Protein AF-A0AAV2RXF4-F1 (afdb_monomer_lite)

Sequence (245 aa):
MSRKPDCAGRILGSLLSWTVTLVSLACWVTLYIHSGTPIRNVSFTSPAQSIYTETSDSKAKDKHNNSTELNKLNNSLPANIHNKTLQESGRYSPHVQLQGNKKKRLPQAIIIGVKKCGTHALTDMISLHPQVVHAKKYEMHFFEKDKITGSDKRYQMGLEWYRENMPPSYENQITIEKTPSYFISDDAPERISEMNSSIKLILIVRDPTTRVVSDYLHTKDMHKERKFKPFWKEILQPNGEVDKW

InterPro domains:
  IPR000863 Sulfotransferase domain [PF00685] (107-236)
  IPR027417 P-loop containing nucleoside triphosphate hydrolase [G3DSA:3.40.50.300] (93-245)
  IPR027417 P-loop containing nucleoside triphosphate hydrolase [SSF52540] (99-231)
  IPR037359 Heparan sulfate sulfotransferase [PTHR10605] (54-240)

pLDDT: mean 70.2, std 26.59, range [21.59, 98.19]

Secondary structure (DSSP, 8-state):
-----------------SSSTTHHHHHHHHHTTTT-------------------------------TTTGGGSSSSS-TTSHHHHTTTGGG--------S--EE---SEEEEE-TTSSHHHHHHHHTTSTTEEE--SS----SSPPTTT---TTGGGHHHHHHHHS-EE-TTSEEEEE-TTGGG-THHHHHHHHHHTT-EEEE----HHHHHHHHHHHHHHH-TTS-PPPTHHHHB-TTSPBPP-

Structure (mmCIF, N/CA/C/O backbone):
data_AF-A0AAV2RXF4-F1
#
_entry.id   AF-A0AAV2RXF4-F1
#
loop_
_atom_site.group_PDB
_atom_site.id
_atom_site.type_symbol
_atom_site.label_atom_id
_atom_site.label_alt_id
_atom_site.label_comp_id
_atom_site.label_asym_id
_atom_site.label_entity_id
_atom_site.label_seq_id
_atom_site.pdbx_PDB_ins_code
_atom_site.Cartn_x
_atom_site.Cartn_y
_atom_site.Cartn_z
_atom_site.occupancy
_atom_site.B_iso_or_equiv
_atom_site.auth_seq_id
_atom_site.auth_comp_id
_atom_site.auth_asym_id
_atom_site.auth_atom_id
_atom_site.pdbx_PDB_model_num
ATOM 1 N N . MET A 1 1 ? 12.227 -81.234 4.233 1.00 37.47 1 MET A N 1
ATOM 2 C CA . MET A 1 1 ? 11.354 -82.439 4.238 1.00 37.47 1 MET A CA 1
ATOM 3 C C . MET A 1 1 ? 10.113 -82.172 3.384 1.00 37.47 1 MET A C 1
ATOM 5 O O . MET A 1 1 ? 10.053 -81.107 2.786 1.00 37.47 1 MET A O 1
ATOM 9 N N . SER A 1 2 ? 9.208 -83.143 3.216 1.00 41.25 2 SER A N 1
ATOM 10 C CA . SER A 1 2 ? 8.193 -83.165 2.141 1.00 41.25 2 SER A CA 1
ATOM 11 C C . SER A 1 2 ? 6.765 -83.401 2.664 1.00 41.25 2 SER A C 1
ATOM 13 O O . SER A 1 2 ? 6.611 -83.901 3.775 1.00 41.25 2 SER A O 1
ATOM 15 N N . ARG A 1 3 ? 5.770 -83.156 1.787 1.00 34.56 3 ARG A N 1
ATOM 16 C CA . ARG A 1 3 ? 4.293 -83.260 1.938 1.00 34.56 3 ARG A CA 1
ATOM 17 C C . ARG A 1 3 ? 3.675 -82.041 2.664 1.00 34.56 3 ARG A C 1
ATOM 19 O O . ARG A 1 3 ? 4.217 -81.628 3.677 1.00 34.56 3 ARG A O 1
ATOM 26 N N . LYS A 1 4 ? 2.701 -81.287 2.113 1.00 42.28 4 LYS A N 1
ATOM 27 C CA . LYS A 1 4 ? 1.402 -81.563 1.419 1.00 42.28 4 LYS A CA 1
ATOM 28 C C . LYS A 1 4 ? 0.266 -81.969 2.383 1.00 42.28 4 LYS A C 1
ATOM 30 O O . LYS A 1 4 ? 0.561 -82.786 3.252 1.00 42.28 4 LYS A O 1
ATOM 35 N N . PRO A 1 5 ? -1.015 -81.600 2.130 1.00 56.00 5 PRO A N 1
ATOM 36 C CA . PRO A 1 5 ? -1.584 -80.626 1.164 1.00 56.00 5 PRO A CA 1
ATOM 37 C C . PRO A 1 5 ? -2.501 -79.593 1.913 1.00 56.00 5 PRO A C 1
ATOM 39 O O . PRO A 1 5 ? -2.124 -79.263 3.031 1.00 56.00 5 PRO A O 1
ATOM 42 N N . ASP A 1 6 ? -3.624 -78.982 1.475 1.00 41.25 6 ASP A N 1
ATOM 43 C CA . ASP A 1 6 ? -4.443 -78.934 0.232 1.00 41.25 6 ASP A CA 1
ATOM 44 C C . ASP A 1 6 ? -5.374 -77.670 0.228 1.00 41.25 6 ASP A C 1
ATOM 46 O O . ASP A 1 6 ? -5.237 -76.815 1.098 1.00 41.25 6 ASP A O 1
ATOM 50 N N . CYS A 1 7 ? -6.366 -77.610 -0.680 1.00 38.09 7 CYS A N 1
ATOM 51 C CA . CYS A 1 7 ? -7.630 -76.834 -0.633 1.00 38.09 7 CYS A CA 1
ATOM 52 C C . CYS A 1 7 ? -7.619 -75.290 -0.765 1.00 38.09 7 CYS A C 1
ATOM 54 O O . CYS A 1 7 ? -7.506 -74.574 0.224 1.00 38.09 7 CYS A O 1
ATOM 56 N N . ALA A 1 8 ? -7.982 -74.789 -1.958 1.00 42.06 8 ALA A N 1
ATOM 57 C CA . ALA A 1 8 ? -9.068 -73.805 -2.186 1.00 42.06 8 ALA A CA 1
ATOM 58 C C . ALA A 1 8 ? -9.248 -73.536 -3.698 1.00 42.06 8 ALA A C 1
ATOM 60 O O . ALA A 1 8 ? -8.302 -73.675 -4.471 1.00 42.06 8 ALA A O 1
ATOM 61 N N . GLY A 1 9 ? -10.439 -73.119 -4.147 1.00 36.84 9 GLY A N 1
ATOM 62 C CA . GLY A 1 9 ? -10.673 -72.779 -5.556 1.00 36.84 9 GLY A CA 1
ATOM 63 C C . GLY A 1 9 ? -11.844 -71.822 -5.786 1.00 36.84 9 GLY A C 1
ATOM 64 O O . GLY A 1 9 ? -12.677 -71.645 -4.906 1.00 36.84 9 GLY A O 1
ATOM 65 N N . ARG A 1 10 ? -11.905 -71.270 -7.009 1.00 38.00 10 ARG A N 1
ATOM 66 C CA . ARG A 1 10 ? -12.955 -70.390 -7.575 1.00 38.00 10 ARG A CA 1
ATOM 67 C C . ARG A 1 10 ? -13.277 -69.095 -6.807 1.00 38.00 10 ARG A C 1
ATOM 69 O O . ARG A 1 10 ? -13.992 -69.112 -5.814 1.00 38.00 10 ARG A O 1
ATOM 76 N N . ILE A 1 11 ? -12.980 -67.959 -7.441 1.00 44.38 11 ILE A N 1
ATOM 77 C CA . ILE A 1 11 ? -13.860 -66.780 -7.397 1.00 44.38 11 ILE A CA 1
ATOM 78 C C . ILE A 1 11 ? -14.152 -66.358 -8.842 1.00 44.38 11 ILE A C 1
ATOM 80 O O . ILE A 1 11 ? -13.233 -66.203 -9.644 1.00 44.38 11 ILE A O 1
ATOM 84 N N . LEU A 1 12 ? -15.436 -66.206 -9.175 1.00 39.16 12 LEU A N 1
ATOM 85 C CA . LEU A 1 12 ? -15.906 -65.540 -10.391 1.00 39.16 12 LEU A CA 1
ATOM 86 C C . LEU A 1 12 ? -16.322 -64.105 -10.045 1.00 39.16 12 LEU A C 1
ATOM 88 O O . LEU A 1 12 ? -17.005 -63.903 -9.047 1.00 39.16 12 LEU A O 1
ATOM 92 N N . GLY A 1 13 ? -16.038 -63.167 -10.952 1.00 35.47 13 GLY A N 1
ATOM 93 C CA . GLY A 1 13 ? -16.856 -61.967 -11.164 1.00 35.47 13 GLY A CA 1
ATOM 94 C C . GLY A 1 13 ? -16.570 -60.730 -10.301 1.00 35.47 13 GLY A C 1
ATOM 95 O O . GLY A 1 13 ? -16.857 -60.711 -9.111 1.00 35.47 13 GLY A O 1
ATOM 96 N N . SER A 1 14 ? -16.147 -59.644 -10.961 1.00 44.97 14 SER A N 1
ATOM 97 C CA . SER A 1 14 ? -16.353 -58.249 -10.512 1.00 44.97 14 SER A CA 1
ATOM 98 C C . SER A 1 14 ? -16.008 -57.216 -11.607 1.00 44.97 14 SER A C 1
ATOM 100 O O . SER A 1 14 ? -15.291 -56.247 -11.375 1.00 44.97 14 SER A O 1
ATOM 102 N N . LEU A 1 15 ? -16.538 -57.383 -12.827 1.00 48.12 15 LEU A N 1
ATOM 103 C CA . LEU A 1 15 ? -16.285 -56.462 -13.958 1.00 48.12 15 LEU A CA 1
ATOM 104 C C . LEU A 1 15 ? -17.295 -55.293 -14.063 1.00 48.12 15 LEU A C 1
ATOM 106 O O . LEU A 1 15 ? -17.436 -54.677 -15.115 1.00 48.12 15 LEU A O 1
ATOM 110 N N . LEU A 1 16 ? -17.999 -54.978 -12.968 1.00 53.34 16 LEU A N 1
ATOM 111 C CA . LEU A 1 16 ? -19.074 -53.977 -12.907 1.00 53.34 16 LEU A CA 1
ATOM 112 C C . LEU A 1 16 ? -18.880 -53.012 -11.714 1.00 53.34 16 LEU A C 1
ATOM 114 O O . LEU A 1 16 ? -19.648 -53.027 -10.758 1.00 53.34 16 LEU A O 1
ATOM 118 N N . SER A 1 17 ? -17.820 -52.190 -11.733 1.00 53.59 17 SER A N 1
ATOM 119 C CA . SER A 1 17 ? -17.548 -51.221 -10.645 1.00 53.59 17 SER A CA 1
ATOM 120 C C . SER A 1 17 ? -16.762 -49.956 -11.059 1.00 53.59 17 SER A C 1
ATOM 122 O O . SER A 1 17 ? -16.041 -49.389 -10.242 1.00 53.59 17 SER A O 1
ATOM 124 N N . TRP A 1 18 ? -16.884 -49.495 -12.312 1.00 45.31 18 TRP A N 1
ATOM 125 C CA . TRP A 1 18 ? -16.135 -48.320 -12.815 1.00 45.31 18 TRP A CA 1
ATOM 126 C C . TRP A 1 18 ? -16.981 -47.245 -13.528 1.00 45.31 18 TRP A C 1
ATOM 128 O O . TRP A 1 18 ? -16.440 -46.252 -14.000 1.00 45.31 18 TRP A O 1
ATOM 138 N N . THR A 1 19 ? -18.309 -47.395 -13.583 1.00 51.75 19 THR A N 1
ATOM 139 C CA . THR A 1 19 ? -19.213 -46.486 -14.323 1.00 51.75 19 THR A CA 1
ATOM 140 C C . THR A 1 19 ? -20.027 -45.522 -13.452 1.00 51.75 19 THR A C 1
ATOM 142 O O . THR A 1 19 ? -20.592 -44.568 -13.979 1.00 51.75 19 THR A O 1
ATOM 145 N N . VAL A 1 20 ? -20.093 -45.727 -12.131 1.00 53.62 20 VAL A N 1
ATOM 146 C CA . VAL A 1 20 ? -20.990 -44.956 -11.240 1.00 53.62 20 VAL A CA 1
ATOM 147 C C . VAL A 1 20 ? -20.348 -43.655 -10.728 1.00 53.62 20 VAL A C 1
ATOM 149 O O . VAL A 1 20 ? -21.035 -42.651 -10.547 1.00 53.62 20 VAL A O 1
ATOM 152 N N . THR A 1 21 ? -19.025 -43.621 -10.548 1.00 54.00 21 THR A N 1
ATOM 153 C CA . THR A 1 21 ? -18.323 -42.506 -9.881 1.00 54.00 21 THR A CA 1
ATOM 154 C C . THR A 1 21 ? -18.266 -41.212 -10.706 1.00 54.00 21 THR A C 1
ATOM 156 O O . THR A 1 21 ? -18.168 -40.128 -10.137 1.00 54.00 21 THR A O 1
ATOM 159 N N . LEU A 1 22 ? -18.352 -41.293 -12.040 1.00 50.47 22 LEU A N 1
ATOM 160 C CA . LEU A 1 22 ? -18.212 -40.127 -12.930 1.00 50.47 22 LEU A CA 1
ATOM 161 C C . LEU A 1 22 ? -19.474 -39.253 -13.032 1.00 50.47 22 LEU A C 1
ATOM 163 O O . LEU A 1 22 ? -19.365 -38.060 -13.307 1.00 50.47 22 LEU A O 1
ATOM 167 N N . VAL A 1 23 ? -20.664 -39.802 -12.768 1.00 50.34 23 VAL A N 1
ATOM 168 C CA . VAL A 1 23 ? -21.929 -39.045 -12.870 1.00 50.34 23 VAL A CA 1
ATOM 169 C C . VAL A 1 23 ? -22.098 -38.067 -11.698 1.00 50.34 23 VAL A C 1
ATOM 171 O O . VAL A 1 23 ? -22.653 -36.980 -11.863 1.00 50.34 23 VAL A O 1
ATOM 174 N N . SER A 1 24 ? -21.567 -38.403 -10.517 1.00 53.44 24 SER A N 1
ATOM 175 C CA . SER A 1 24 ? -21.750 -37.590 -9.305 1.00 53.44 24 SER A CA 1
ATOM 176 C C . SER A 1 24 ? -20.958 -36.276 -9.299 1.00 53.44 24 SER A C 1
ATOM 178 O O . SER A 1 24 ? -21.326 -35.365 -8.557 1.00 53.44 24 SER A O 1
ATOM 180 N N . LEU A 1 25 ? -19.891 -36.151 -10.099 1.00 48.56 25 LEU A N 1
ATOM 181 C CA . LEU A 1 25 ? -19.048 -34.947 -10.110 1.00 48.56 25 LEU A CA 1
ATOM 182 C C . LEU A 1 25 ? -19.646 -33.824 -10.978 1.00 48.56 25 LEU A C 1
ATOM 184 O O . LEU A 1 25 ? -19.581 -32.652 -10.612 1.00 48.56 25 LEU A O 1
ATOM 188 N N . ALA A 1 26 ? -20.297 -34.175 -12.093 1.00 47.84 26 ALA A N 1
ATOM 189 C CA . ALA A 1 26 ? -20.921 -33.210 -13.004 1.00 47.84 26 ALA A CA 1
ATOM 190 C C . ALA A 1 26 ? -22.108 -32.456 -12.367 1.00 47.84 26 ALA A C 1
ATOM 192 O O . ALA A 1 26 ? -22.326 -31.271 -12.636 1.00 47.84 26 ALA A O 1
ATOM 193 N N . CYS A 1 27 ? -22.862 -33.127 -11.489 1.00 44.56 27 CYS A N 1
ATOM 194 C CA . CYS A 1 27 ? -24.059 -32.556 -10.868 1.00 44.56 27 CYS A CA 1
ATOM 195 C C . CYS A 1 27 ? -23.735 -31.409 -9.884 1.00 44.56 27 CYS A C 1
ATOM 197 O O . CYS A 1 27 ? -24.488 -30.441 -9.797 1.00 44.56 27 CYS A O 1
ATOM 199 N N . TRP A 1 28 ? -22.578 -31.453 -9.209 1.00 38.44 28 TRP A N 1
ATOM 200 C CA . TRP A 1 28 ? -22.131 -30.369 -8.318 1.00 38.44 28 TRP A CA 1
ATOM 201 C C . TRP A 1 28 ? -21.677 -29.114 -9.076 1.00 38.44 28 TRP A C 1
ATOM 203 O O . TRP A 1 28 ? -21.999 -28.000 -8.664 1.00 38.44 28 TRP A O 1
ATOM 213 N N . VAL A 1 29 ? -20.987 -29.276 -10.211 1.00 43.88 29 VAL A N 1
ATOM 214 C CA . VAL A 1 29 ? -20.508 -28.144 -11.031 1.00 43.88 29 VAL A CA 1
ATOM 215 C C . VAL A 1 29 ? -21.673 -27.335 -11.614 1.00 43.88 29 VAL A C 1
ATOM 217 O O . VAL A 1 29 ? -21.585 -26.115 -11.723 1.00 43.88 29 VAL A O 1
ATOM 220 N N . THR A 1 30 ? -22.790 -27.992 -11.937 1.00 45.22 30 THR A N 1
ATOM 221 C CA . THR A 1 30 ? -23.972 -27.321 -12.505 1.00 45.22 30 THR A CA 1
ATOM 222 C C . THR A 1 30 ? -24.772 -26.548 -11.448 1.00 45.22 30 THR A C 1
ATOM 224 O O . THR A 1 30 ? -25.288 -25.468 -11.735 1.00 45.22 30 THR A O 1
ATOM 227 N N . LEU A 1 31 ? -24.864 -27.056 -10.211 1.00 40.72 31 LEU A N 1
ATOM 228 C CA . LEU A 1 31 ? -25.708 -26.450 -9.172 1.00 40.72 31 LEU A CA 1
ATOM 229 C C . LEU A 1 31 ? -25.132 -25.149 -8.583 1.00 40.72 31 LEU A C 1
ATOM 231 O O . LEU A 1 31 ? -25.893 -24.286 -8.152 1.00 40.72 31 LEU A O 1
ATOM 235 N N . TYR A 1 32 ? -23.806 -24.971 -8.604 1.00 37.94 32 TYR A N 1
ATOM 236 C CA . TYR A 1 32 ? -23.140 -23.788 -8.034 1.00 37.94 32 TYR A CA 1
ATOM 237 C C . TYR A 1 32 ? -23.309 -22.500 -8.873 1.00 37.94 32 TYR A C 1
ATOM 239 O O . TYR A 1 32 ? -22.939 -21.413 -8.438 1.00 37.94 32 TYR A O 1
ATOM 247 N N . ILE A 1 33 ? -23.879 -22.594 -10.080 1.00 42.31 33 ILE A N 1
ATOM 248 C CA . ILE A 1 33 ? -24.000 -21.466 -11.021 1.00 42.31 33 ILE A CA 1
ATOM 249 C C . ILE A 1 33 ? -25.309 -20.667 -10.819 1.00 42.31 33 ILE A C 1
ATOM 251 O O . ILE A 1 33 ? -25.434 -19.550 -11.318 1.00 42.31 33 ILE A O 1
ATOM 255 N N . HIS A 1 34 ? -26.283 -21.179 -10.052 1.00 39.28 34 HIS A N 1
ATOM 256 C CA . HIS A 1 34 ? -27.649 -20.624 -10.015 1.00 39.28 34 HIS A CA 1
ATOM 257 C C . HIS A 1 34 ? -27.990 -19.702 -8.821 1.00 39.28 34 HIS A C 1
ATOM 259 O O . HIS A 1 34 ? -29.163 -19.459 -8.550 1.00 39.28 34 HIS A O 1
ATOM 265 N N . SER A 1 35 ? -26.996 -19.158 -8.106 1.00 41.19 35 SER A N 1
ATOM 266 C CA . SER A 1 35 ? -27.216 -18.224 -6.979 1.00 41.19 35 SER A CA 1
ATOM 267 C C . SER A 1 35 ? -26.489 -16.875 -7.117 1.00 41.19 35 SER A C 1
ATOM 269 O O . SER A 1 35 ? -26.177 -16.230 -6.117 1.00 41.19 35 SER A O 1
ATOM 271 N N . GLY A 1 36 ? -26.206 -16.437 -8.348 1.00 36.94 36 GLY A N 1
ATOM 272 C CA . GLY A 1 36 ? -25.623 -15.121 -8.635 1.00 36.94 36 GLY A CA 1
ATOM 273 C C . GLY A 1 36 ? -26.688 -14.052 -8.897 1.00 36.94 36 GLY A C 1
ATOM 274 O O . GLY A 1 36 ? -27.282 -14.023 -9.973 1.00 36.94 36 GLY A O 1
ATOM 275 N N . THR A 1 37 ? -26.918 -13.142 -7.947 1.00 41.97 37 THR A N 1
ATOM 276 C CA . THR A 1 37 ? -27.785 -11.973 -8.169 1.00 41.97 37 THR A CA 1
ATOM 277 C C . THR A 1 37 ? -27.102 -10.959 -9.102 1.00 41.97 37 THR A C 1
ATOM 279 O O . THR A 1 37 ? -25.941 -10.606 -8.878 1.00 41.97 37 THR A O 1
ATOM 282 N N . PRO A 1 38 ? -27.777 -10.452 -10.153 1.00 34.72 38 PRO A N 1
ATOM 283 C CA . PRO A 1 38 ? -27.147 -9.538 -11.100 1.00 34.72 38 PRO A CA 1
ATOM 284 C C . PRO A 1 38 ? -26.927 -8.155 -10.474 1.00 34.72 38 PRO A C 1
ATOM 286 O O . PRO A 1 38 ? -27.874 -7.418 -10.188 1.00 34.72 38 PRO A O 1
ATOM 289 N N . ILE A 1 39 ? -25.659 -7.774 -10.306 1.00 41.16 39 ILE A N 1
ATOM 290 C CA . ILE A 1 39 ? -25.275 -6.404 -9.949 1.00 41.16 39 ILE A CA 1
ATOM 291 C C . ILE A 1 39 ? -25.696 -5.476 -11.096 1.00 41.16 39 ILE A C 1
ATOM 293 O O . ILE A 1 39 ? -25.355 -5.705 -12.257 1.00 41.16 39 ILE A O 1
ATOM 297 N N . ARG A 1 40 ? -26.441 -4.409 -10.782 1.00 31.72 40 ARG A N 1
ATOM 298 C CA . ARG A 1 40 ? -26.828 -3.400 -11.777 1.00 31.72 40 ARG A CA 1
ATOM 299 C C . ARG A 1 40 ? -25.589 -2.669 -12.295 1.00 31.72 40 ARG A C 1
ATOM 301 O O . ARG A 1 40 ? -24.929 -1.967 -11.532 1.00 31.72 40 ARG A O 1
ATOM 308 N N . ASN A 1 41 ? -25.337 -2.762 -13.599 1.00 29.78 41 ASN A N 1
ATOM 309 C CA . ASN A 1 41 ? -24.360 -1.915 -14.281 1.00 29.78 41 ASN A CA 1
ATOM 310 C C . ASN A 1 41 ? -24.758 -0.438 -14.140 1.00 29.78 41 ASN A C 1
ATOM 312 O O . ASN A 1 41 ? -25.765 -0.007 -14.702 1.00 29.78 41 ASN A O 1
ATOM 316 N N . VAL A 1 42 ? -23.955 0.345 -13.417 1.00 34.44 42 VAL A N 1
ATOM 317 C CA . VAL A 1 42 ? -24.059 1.809 -13.404 1.00 34.44 42 VAL A CA 1
ATOM 318 C C . VAL A 1 42 ? -23.197 2.346 -14.542 1.00 34.44 42 VAL A C 1
ATOM 320 O O . VAL A 1 42 ? -21.979 2.463 -14.421 1.00 34.44 42 VAL A O 1
ATOM 323 N N . SER A 1 43 ? -23.830 2.638 -15.675 1.00 27.34 43 SER A N 1
ATOM 324 C CA . SER A 1 43 ? -23.169 3.209 -16.847 1.00 27.34 43 SER A CA 1
ATOM 325 C C . SER A 1 43 ? -22.746 4.657 -16.583 1.00 27.34 43 SER A C 1
ATOM 327 O O . SER A 1 43 ? -23.557 5.576 -16.698 1.00 27.34 43 SER A O 1
ATOM 329 N N . PHE A 1 44 ? -21.469 4.873 -16.260 1.00 27.56 44 PHE A N 1
ATOM 330 C CA . PHE A 1 44 ? -20.874 6.210 -16.243 1.00 27.56 44 PHE A CA 1
ATOM 331 C C . PHE A 1 44 ? -20.746 6.749 -17.675 1.00 27.56 44 PHE A C 1
ATOM 333 O O . PHE A 1 44 ? -19.771 6.488 -18.377 1.00 27.56 44 PHE A O 1
ATOM 340 N N . THR A 1 45 ? -21.740 7.521 -18.112 1.00 29.30 45 THR A N 1
ATOM 341 C CA . THR A 1 45 ? -21.660 8.316 -19.341 1.00 29.30 45 THR A CA 1
ATOM 342 C C . THR A 1 45 ? -20.682 9.469 -19.132 1.00 29.30 45 THR A C 1
ATOM 344 O O . THR A 1 45 ? -20.976 10.399 -18.381 1.00 29.30 45 THR A O 1
ATOM 347 N N . SER A 1 46 ? -19.521 9.419 -19.784 1.00 27.61 46 SER A N 1
ATOM 348 C CA . SER A 1 46 ? -18.554 10.521 -19.778 1.00 27.61 46 SER A CA 1
ATOM 349 C C . SER A 1 46 ? -19.039 11.671 -20.676 1.00 27.61 46 SER A C 1
ATOM 351 O O . SER A 1 46 ? -19.257 11.439 -21.867 1.00 27.61 46 SER A O 1
ATOM 353 N N . PRO A 1 47 ? -19.181 12.908 -20.161 1.00 29.95 47 PRO A N 1
ATOM 354 C CA . PRO A 1 47 ? -19.282 14.098 -20.996 1.00 29.95 47 PRO A CA 1
ATOM 355 C C . PRO A 1 47 ? -17.886 14.417 -21.541 1.00 29.95 47 PRO A C 1
ATOM 357 O O . PRO A 1 47 ? -16.967 14.719 -20.778 1.00 29.95 47 PRO A O 1
ATOM 360 N N . ALA A 1 48 ? -17.712 14.309 -22.855 1.00 30.80 48 ALA A N 1
ATOM 361 C CA . ALA A 1 48 ? -16.422 14.513 -23.499 1.00 30.80 48 ALA A CA 1
ATOM 362 C C . ALA A 1 48 ? -16.125 15.999 -23.792 1.00 30.80 48 ALA A C 1
ATOM 364 O O . ALA A 1 48 ? -17.027 16.781 -24.070 1.00 30.80 48 ALA A O 1
ATOM 365 N N . GLN A 1 49 ? -14.827 16.320 -23.828 1.00 27.98 49 GLN A N 1
ATOM 366 C CA . GLN A 1 49 ? -14.204 17.375 -24.645 1.00 27.98 49 GLN A CA 1
ATOM 367 C C . GLN A 1 49 ? -14.702 18.830 -24.514 1.00 27.98 49 GLN A C 1
ATOM 369 O O . GLN A 1 49 ? -15.578 19.290 -25.238 1.00 27.98 49 GLN A O 1
ATOM 374 N N . SER A 1 50 ? -13.970 19.619 -23.724 1.00 26.06 50 SER A N 1
ATOM 375 C CA . SER A 1 50 ? -13.281 20.865 -24.140 1.00 26.06 50 SER A CA 1
ATOM 376 C C . SER A 1 50 ? -12.569 21.459 -22.901 1.00 26.06 50 SER A C 1
ATOM 378 O O . SER A 1 50 ? -12.915 21.102 -21.780 1.00 26.06 50 SER A O 1
ATOM 380 N N . ILE A 1 51 ? -11.514 22.277 -22.971 1.00 26.88 51 ILE A N 1
ATOM 381 C CA . ILE A 1 51 ? -10.836 22.961 -24.084 1.00 26.88 51 ILE A CA 1
ATOM 382 C C . ILE A 1 51 ? -9.324 22.661 -23.990 1.00 26.88 51 ILE A C 1
ATOM 384 O O . ILE A 1 51 ? -8.763 22.724 -22.898 1.00 26.88 51 ILE A O 1
ATOM 388 N N . TYR A 1 52 ? -8.647 22.420 -25.119 1.00 21.59 52 TYR A N 1
ATOM 389 C CA . TYR A 1 52 ? -7.194 22.612 -25.228 1.00 21.59 52 TYR A CA 1
ATOM 390 C C . TYR A 1 52 ? -6.934 23.910 -26.000 1.00 21.59 52 TYR A C 1
ATOM 392 O O . TYR A 1 52 ? -7.346 24.027 -27.151 1.00 21.59 52 TYR A O 1
ATOM 400 N N . THR A 1 53 ? -6.241 24.866 -25.382 1.00 24.42 53 THR A N 1
ATOM 401 C CA . THR A 1 53 ? -5.642 26.020 -26.071 1.00 24.42 53 THR A CA 1
ATOM 402 C C . THR A 1 53 ? -4.140 25.974 -25.873 1.00 24.42 53 THR A C 1
ATOM 404 O O . THR A 1 53 ? -3.654 26.103 -24.749 1.00 24.42 53 THR A O 1
ATOM 407 N N . GLU A 1 54 ? -3.412 25.796 -26.967 1.00 25.06 54 GLU A N 1
ATOM 408 C CA . GLU A 1 54 ? -1.968 25.987 -27.001 1.00 25.06 54 GLU A CA 1
ATOM 409 C C . GLU A 1 54 ? -1.643 27.483 -26.889 1.00 25.06 54 GLU A C 1
ATOM 411 O O . GLU A 1 54 ? -2.281 28.314 -27.534 1.00 25.06 54 GLU A O 1
ATOM 416 N N . THR A 1 55 ? -0.605 27.826 -26.128 1.00 25.36 55 THR A N 1
ATOM 417 C CA . THR A 1 55 ? 0.108 29.102 -26.281 1.00 25.36 55 THR A CA 1
ATOM 418 C C . THR A 1 55 ? 1.601 28.826 -26.221 1.00 25.36 55 THR A C 1
ATOM 420 O O . THR A 1 55 ? 2.123 28.428 -25.179 1.00 25.36 55 THR A O 1
ATOM 423 N N . SER A 1 56 ? 2.265 29.004 -27.361 1.00 24.91 56 SER A N 1
ATOM 424 C CA . SER A 1 56 ? 3.708 28.846 -27.547 1.00 24.91 56 SER A CA 1
ATOM 425 C C . SER A 1 56 ? 4.523 29.982 -26.914 1.00 24.91 56 SER A C 1
ATOM 427 O O . SER A 1 56 ? 3.977 31.002 -26.495 1.00 24.91 56 SER A O 1
ATOM 429 N N . ASP A 1 57 ? 5.847 29.807 -26.886 1.00 27.05 57 ASP A N 1
ATOM 430 C CA . ASP A 1 57 ? 6.837 30.746 -26.347 1.00 27.05 57 ASP A CA 1
ATOM 431 C C . ASP A 1 57 ? 6.608 32.233 -26.659 1.00 27.05 57 ASP A C 1
ATOM 433 O O . ASP A 1 57 ? 6.427 32.634 -27.808 1.00 27.05 57 ASP A O 1
ATOM 437 N N . SER A 1 58 ? 6.858 33.078 -25.654 1.00 25.89 58 SER A N 1
ATOM 438 C CA . SER A 1 58 ? 7.725 34.251 -25.839 1.00 25.89 58 SER A CA 1
ATOM 439 C C . SER A 1 58 ? 8.280 34.766 -24.503 1.00 25.89 58 SER A C 1
ATOM 441 O O . SER A 1 58 ? 7.659 34.646 -23.448 1.00 25.89 58 SER A O 1
ATOM 443 N N . LYS A 1 59 ? 9.489 35.344 -24.539 1.00 30.45 59 LYS A N 1
ATOM 444 C CA . LYS A 1 59 ? 10.091 36.053 -23.400 1.00 30.45 59 LYS A CA 1
ATOM 445 C C . LYS A 1 59 ? 9.739 37.536 -23.481 1.00 30.45 59 LYS A C 1
ATOM 447 O O . LYS A 1 59 ? 10.134 38.187 -24.443 1.00 30.45 59 LYS A O 1
ATOM 452 N N . ALA A 1 60 ? 9.167 38.090 -22.419 1.00 27.45 60 ALA A N 1
ATOM 453 C CA . ALA A 1 60 ? 9.189 39.526 -22.163 1.00 27.45 60 ALA A CA 1
ATOM 454 C C . ALA A 1 60 ? 9.407 39.789 -20.666 1.00 27.45 60 ALA A C 1
ATOM 456 O O . ALA A 1 60 ? 8.833 39.112 -19.814 1.00 27.45 60 ALA A O 1
ATOM 457 N N . LYS A 1 61 ? 10.250 40.773 -20.345 1.00 31.77 61 LYS A N 1
ATOM 458 C CA . LYS A 1 61 ? 10.205 41.463 -19.052 1.00 31.77 61 LYS A CA 1
ATOM 459 C C . LYS A 1 61 ? 9.344 42.696 -19.263 1.00 31.77 61 LYS A C 1
ATOM 461 O O . LYS A 1 61 ? 9.630 43.416 -20.209 1.00 31.77 61 LYS A O 1
ATOM 466 N N . ASP A 1 62 ? 8.451 43.008 -18.333 1.00 29.48 62 ASP A N 1
ATOM 467 C CA . ASP A 1 62 ? 8.162 44.412 -18.051 1.00 29.48 62 ASP A CA 1
ATOM 468 C C . ASP A 1 62 ? 7.643 44.635 -16.628 1.00 29.48 62 ASP A C 1
ATOM 470 O O . ASP A 1 62 ? 7.161 43.711 -15.970 1.00 29.48 62 ASP A O 1
ATOM 474 N N . LYS A 1 63 ? 7.795 45.868 -16.133 1.00 40.06 63 LYS A N 1
ATOM 475 C CA . LYS A 1 63 ? 7.297 46.313 -14.821 1.00 40.06 63 LYS A CA 1
ATOM 476 C C . LYS A 1 63 ? 6.423 47.554 -14.995 1.00 40.06 63 LYS A C 1
ATOM 478 O O . LYS A 1 63 ? 6.956 48.649 -15.179 1.00 40.06 63 LYS A O 1
ATOM 483 N N . HIS A 1 64 ? 5.107 47.416 -14.828 1.00 32.22 64 HIS A N 1
ATOM 484 C CA . HIS A 1 64 ? 4.239 48.578 -14.627 1.00 32.22 64 HIS A CA 1
ATOM 485 C C . HIS A 1 64 ? 3.050 48.327 -13.690 1.00 32.22 64 HIS A C 1
ATOM 487 O O . HIS A 1 64 ? 2.688 47.186 -13.402 1.00 32.22 64 HIS A O 1
ATOM 493 N N . ASN A 1 65 ? 2.512 49.420 -13.144 1.00 36.00 65 ASN A N 1
ATOM 494 C CA . ASN A 1 65 ? 1.649 49.420 -11.961 1.00 36.00 65 ASN A CA 1
ATOM 495 C C . ASN A 1 65 ? 0.155 49.476 -12.325 1.00 36.00 65 ASN A C 1
ATOM 497 O O . ASN A 1 65 ? -0.418 50.558 -12.432 1.00 36.00 65 ASN A O 1
ATOM 501 N N . ASN A 1 66 ? -0.506 48.320 -12.421 1.00 32.97 66 ASN A N 1
ATOM 502 C CA . ASN A 1 66 ? -1.929 48.236 -12.797 1.00 32.97 66 ASN A CA 1
ATOM 503 C C . ASN A 1 66 ? -2.903 48.245 -11.593 1.00 32.97 66 ASN A C 1
ATOM 505 O O . ASN A 1 66 ? -3.997 47.690 -11.660 1.00 32.97 66 ASN A O 1
ATOM 509 N N . SER A 1 67 ? -2.532 48.881 -10.477 1.00 39.28 67 SER A N 1
ATOM 510 C CA . SER A 1 67 ? -3.357 48.965 -9.256 1.00 39.28 67 SER A CA 1
ATOM 511 C C . SER A 1 67 ? -4.462 50.036 -9.297 1.00 39.28 67 SER A C 1
ATOM 513 O O . SER A 1 67 ? -5.299 50.084 -8.395 1.00 39.28 67 SER A O 1
ATOM 515 N N . THR A 1 68 ? -4.478 50.902 -10.317 1.00 44.91 68 THR A N 1
ATOM 516 C CA . THR A 1 68 ? -5.257 52.158 -10.295 1.00 44.91 68 THR A CA 1
ATOM 517 C C . THR A 1 68 ? -6.532 52.136 -11.152 1.00 44.91 68 THR A C 1
ATOM 519 O O . THR A 1 68 ? -7.445 52.919 -10.892 1.00 44.91 68 THR A O 1
ATOM 522 N N . GLU A 1 69 ? -6.647 51.245 -12.144 1.00 41.03 69 GLU A N 1
ATOM 523 C CA . GLU A 1 69 ? -7.827 51.192 -13.033 1.00 41.03 69 GLU A CA 1
ATOM 524 C C . GLU A 1 69 ? -8.906 50.200 -12.582 1.00 41.03 69 GLU A C 1
ATOM 526 O O . GLU A 1 69 ? -10.093 50.518 -12.658 1.00 41.03 69 GLU A O 1
ATOM 531 N N . LEU A 1 70 ? -8.524 49.046 -12.016 1.00 38.31 70 LEU A N 1
ATOM 532 C CA . LEU A 1 70 ? -9.475 48.024 -11.542 1.00 38.31 70 LEU A CA 1
ATOM 533 C C . LEU A 1 70 ? -10.453 48.549 -10.471 1.00 38.31 70 LEU A C 1
ATOM 535 O O . LEU A 1 70 ? -11.567 48.048 -10.349 1.00 38.31 70 LEU A O 1
ATOM 539 N N . ASN A 1 71 ? -10.079 49.606 -9.745 1.00 39.56 71 ASN A N 1
ATOM 540 C CA . ASN A 1 71 ? -10.920 50.237 -8.725 1.00 39.56 71 ASN A CA 1
ATOM 541 C C . ASN A 1 71 ? -12.003 51.187 -9.284 1.00 39.56 71 ASN A C 1
ATOM 543 O O . ASN A 1 71 ? -12.800 51.704 -8.504 1.00 39.56 71 ASN A O 1
ATOM 547 N N . LYS A 1 72 ? -12.067 51.434 -10.604 1.00 39.50 72 LYS A N 1
ATOM 548 C CA . LYS A 1 72 ? -13.069 52.336 -11.216 1.00 39.50 72 LYS A CA 1
ATOM 549 C C . LYS A 1 72 ? -14.308 51.637 -11.790 1.00 39.50 72 LYS A C 1
ATOM 551 O O . LYS A 1 72 ? -15.298 52.314 -12.047 1.00 39.50 72 LYS A O 1
ATOM 556 N N . LEU A 1 73 ? -14.285 50.313 -11.965 1.00 37.56 73 LEU A N 1
ATOM 557 C CA . LEU A 1 73 ? -15.382 49.549 -12.586 1.00 37.56 73 LEU A CA 1
ATOM 558 C C . LEU A 1 73 ? -16.396 48.945 -11.595 1.00 37.56 73 LEU A C 1
ATOM 560 O O . LEU A 1 73 ? -17.464 48.513 -12.014 1.00 37.56 73 LEU A O 1
ATOM 564 N N . ASN A 1 74 ? -16.111 48.951 -10.289 1.00 39.41 74 ASN A N 1
ATOM 565 C CA . ASN A 1 74 ? -16.923 48.242 -9.287 1.00 39.41 74 ASN A CA 1
ATOM 566 C C . ASN A 1 74 ? -18.105 49.050 -8.701 1.00 39.41 74 ASN A C 1
ATOM 568 O O . ASN A 1 74 ? -18.880 48.505 -7.920 1.00 39.41 74 ASN A O 1
ATOM 572 N N . ASN A 1 75 ? -18.267 50.329 -9.063 1.00 44.88 75 ASN A N 1
ATOM 573 C CA . ASN A 1 75 ? -19.164 51.267 -8.361 1.00 44.88 75 ASN A CA 1
ATOM 574 C C . ASN A 1 75 ? -20.479 51.600 -9.108 1.00 44.88 75 ASN A C 1
ATOM 576 O O . ASN A 1 75 ? -21.080 52.639 -8.843 1.00 44.88 75 ASN A O 1
ATOM 580 N N . SER A 1 76 ? -20.930 50.764 -10.052 1.00 46.56 76 SER A N 1
ATOM 581 C CA . SER A 1 76 ? -22.044 51.096 -10.967 1.00 46.56 76 SER A CA 1
ATOM 582 C C . SER A 1 76 ? -23.152 50.035 -11.108 1.00 46.56 76 SER A C 1
ATOM 584 O O . SER A 1 76 ? -23.947 50.113 -12.043 1.00 46.56 76 SER A O 1
ATOM 586 N N . LEU A 1 77 ? -23.266 49.072 -10.181 1.00 37.56 77 LEU A N 1
ATOM 587 C CA . LEU A 1 77 ? -24.352 48.074 -10.170 1.00 37.56 77 LEU A CA 1
ATOM 588 C C . LEU A 1 77 ? -25.092 48.029 -8.814 1.00 37.56 77 LEU A C 1
ATOM 590 O O . LEU A 1 77 ? -24.441 48.013 -7.768 1.00 37.56 77 LEU A O 1
ATOM 594 N N . PRO A 1 78 ? -26.442 47.994 -8.791 1.00 37.62 78 PRO A N 1
ATOM 595 C CA . PRO A 1 78 ? -27.221 48.048 -7.554 1.00 37.62 78 PRO A CA 1
ATOM 596 C C . PRO A 1 78 ? -27.171 46.730 -6.763 1.00 37.62 78 PRO A C 1
ATOM 598 O O . PRO A 1 78 ? -27.381 45.639 -7.296 1.00 37.62 78 PRO A O 1
ATOM 601 N N . ALA A 1 79 ? -26.955 46.840 -5.451 1.00 44.16 79 ALA A N 1
ATOM 602 C CA . ALA A 1 79 ? -26.555 45.748 -4.556 1.00 44.16 79 ALA A CA 1
ATOM 603 C C . ALA A 1 79 ? -27.655 44.724 -4.169 1.00 44.16 79 ALA A C 1
ATOM 605 O O . ALA A 1 79 ? -27.618 44.178 -3.069 1.00 44.16 79 ALA A O 1
ATOM 606 N N . ASN A 1 80 ? -28.643 44.453 -5.033 1.00 48.47 80 ASN A N 1
ATOM 607 C CA . ASN A 1 80 ? -29.842 43.675 -4.666 1.00 48.47 80 ASN A CA 1
ATOM 608 C C . ASN A 1 80 ? -30.133 42.431 -5.536 1.00 48.47 80 ASN A C 1
ATOM 610 O O . ASN A 1 80 ? -31.216 41.859 -5.453 1.00 48.47 80 ASN A O 1
ATOM 614 N N . ILE A 1 81 ? -29.173 41.989 -6.359 1.00 44.22 81 ILE A N 1
ATOM 615 C CA . ILE A 1 81 ? -29.281 40.744 -7.156 1.00 44.22 81 ILE A CA 1
ATOM 616 C C . ILE A 1 81 ? -28.425 39.603 -6.567 1.00 44.22 81 ILE A C 1
ATOM 618 O O . ILE A 1 81 ? -28.797 38.435 -6.658 1.00 44.22 81 ILE A O 1
ATOM 622 N N . HIS A 1 82 ? -27.311 39.916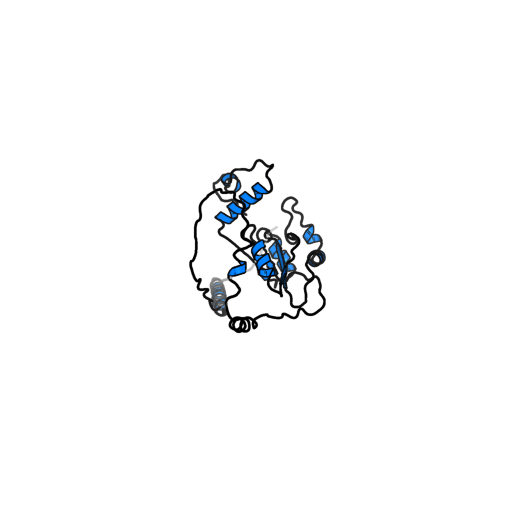 -5.896 1.00 38.53 82 HIS A N 1
ATOM 623 C CA . HIS A 1 82 ? -26.328 38.913 -5.452 1.00 38.53 82 HIS A CA 1
ATOM 624 C C . HIS A 1 82 ? -26.802 37.996 -4.304 1.00 38.53 82 HIS A C 1
ATOM 626 O O . HIS A 1 82 ? -26.302 36.884 -4.149 1.00 38.53 82 HIS A O 1
ATOM 632 N N . ASN A 1 83 ? -27.797 38.424 -3.522 1.00 36.31 83 ASN A N 1
ATOM 633 C CA . ASN A 1 83 ? -28.212 37.719 -2.304 1.00 36.31 83 ASN A CA 1
ATOM 634 C C . ASN A 1 83 ? -29.113 36.496 -2.555 1.00 36.31 83 ASN A C 1
ATOM 636 O O . ASN A 1 83 ? -29.383 35.747 -1.618 1.00 36.31 83 ASN A O 1
ATOM 640 N N . LYS A 1 84 ? -29.591 36.282 -3.792 1.00 39.03 84 LYS A N 1
ATOM 641 C CA . LYS A 1 84 ? -30.538 35.198 -4.106 1.00 39.03 84 LYS A CA 1
ATOM 642 C C . LYS A 1 84 ? -29.851 33.897 -4.540 1.00 39.03 84 LYS A C 1
ATOM 644 O O . LYS A 1 84 ? -30.302 32.824 -4.161 1.00 39.03 84 LYS A O 1
ATOM 649 N N . THR A 1 85 ? -28.723 33.981 -5.247 1.00 36.19 85 THR A N 1
ATOM 650 C CA . THR A 1 85 ? -27.992 32.808 -5.770 1.00 36.19 85 THR A CA 1
ATOM 651 C C . THR A 1 85 ? -27.205 32.050 -4.690 1.00 36.19 85 THR A C 1
ATOM 653 O O . THR A 1 85 ? -26.955 30.858 -4.829 1.00 36.19 85 THR A O 1
ATOM 656 N N . LEU A 1 86 ? -26.833 32.714 -3.589 1.00 39.38 86 LEU A N 1
ATOM 657 C CA . LEU A 1 86 ? -26.006 32.129 -2.519 1.00 39.38 86 LEU A CA 1
ATOM 658 C C . LEU A 1 86 ? -26.794 31.336 -1.457 1.00 39.38 86 LEU A C 1
ATOM 660 O O . LEU A 1 86 ? -26.182 30.723 -0.585 1.00 39.38 86 LEU A O 1
ATOM 664 N N . GLN A 1 87 ? -28.132 31.326 -1.505 1.00 36.34 87 GLN A N 1
ATOM 665 C CA . GLN A 1 87 ? -28.956 30.597 -0.525 1.00 36.34 87 GLN A CA 1
ATOM 666 C C . GLN A 1 87 ? -29.291 29.156 -0.946 1.00 36.34 87 GLN A C 1
ATOM 668 O O . GLN A 1 87 ? -29.596 28.324 -0.090 1.00 36.34 87 GLN A O 1
ATOM 673 N N . GLU A 1 88 ? -29.204 28.822 -2.237 1.00 37.44 88 GLU A N 1
ATOM 674 C CA . GLU A 1 88 ? -29.583 27.493 -2.745 1.00 37.44 88 GLU A CA 1
ATOM 675 C C . GLU A 1 88 ? -28.416 26.489 -2.742 1.00 37.44 88 GLU A C 1
ATOM 677 O O . GLU A 1 88 ? -28.634 25.291 -2.561 1.00 37.44 88 GLU A O 1
ATOM 682 N N . SER A 1 89 ? -27.164 26.960 -2.791 1.00 36.66 89 SER A N 1
ATOM 683 C CA . SER A 1 89 ? -25.962 26.122 -2.641 1.00 36.66 89 SER A CA 1
ATOM 684 C C . SER A 1 89 ? -25.731 25.596 -1.214 1.00 36.66 89 SER A C 1
ATOM 686 O O . SER A 1 89 ? -24.887 24.728 -1.003 1.00 36.66 89 SER A O 1
ATOM 688 N N . GLY A 1 90 ? -26.465 26.096 -0.213 1.00 34.56 90 GLY A N 1
ATOM 689 C CA . GLY A 1 90 ? -26.234 25.802 1.208 1.00 34.56 90 GLY A CA 1
ATOM 690 C C . GLY A 1 90 ? -26.729 24.440 1.719 1.00 34.56 90 GLY A C 1
ATOM 691 O O . GLY A 1 90 ? -26.615 24.176 2.913 1.00 34.56 90 GLY A O 1
ATOM 692 N N . ARG A 1 91 ? -27.311 23.578 0.870 1.00 38.53 91 ARG A N 1
ATOM 693 C CA . ARG A 1 91 ? -28.059 22.375 1.309 1.00 38.53 91 ARG A CA 1
ATOM 694 C C . ARG A 1 91 ? -27.353 21.023 1.135 1.00 38.53 91 ARG A C 1
ATOM 696 O O . ARG A 1 91 ? -28.015 19.994 1.234 1.00 38.53 91 ARG A O 1
ATOM 703 N N . TYR A 1 92 ? -26.034 20.988 0.925 1.00 39.06 92 TYR A N 1
ATOM 704 C CA . TYR A 1 92 ? -25.281 19.720 0.938 1.00 39.06 92 TYR A CA 1
ATOM 705 C C . TYR A 1 92 ? -23.905 19.802 1.621 1.00 39.06 92 TYR A C 1
ATOM 707 O O . TYR A 1 92 ? -22.889 19.366 1.086 1.00 39.06 92 TYR A O 1
ATOM 715 N N . SER A 1 93 ? -23.885 20.328 2.849 1.00 44.00 93 SER A N 1
ATOM 716 C CA . SER A 1 93 ? -22.817 20.042 3.816 1.00 44.00 93 SER A CA 1
ATOM 717 C C . SER A 1 93 ? -23.252 18.858 4.692 1.00 44.00 93 SER A C 1
ATOM 719 O O . SER A 1 93 ? -24.062 19.053 5.604 1.00 44.00 93 SER A O 1
ATOM 721 N N . PRO A 1 94 ? -22.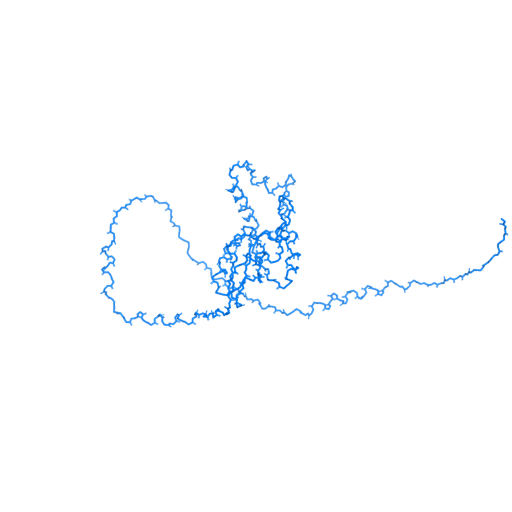778 17.620 4.446 1.00 51.47 94 PRO A N 1
ATOM 722 C CA . PRO A 1 94 ? -22.999 16.521 5.373 1.00 51.47 94 PRO A CA 1
ATOM 723 C C . PRO A 1 94 ? -22.162 16.773 6.632 1.00 51.47 94 PRO A C 1
ATOM 725 O O . PRO A 1 94 ? -20.983 16.423 6.697 1.00 51.47 94 PRO A O 1
ATOM 728 N N . HIS A 1 95 ? -22.778 17.387 7.645 1.00 57.19 95 HIS A N 1
ATOM 729 C CA . HIS A 1 95 ? -22.187 17.568 8.971 1.00 57.19 95 HIS A CA 1
ATOM 730 C C . HIS A 1 95 ? -22.065 16.215 9.685 1.00 57.19 95 HIS A C 1
ATOM 732 O O . HIS A 1 95 ? -22.845 15.877 10.575 1.00 57.19 95 HIS A O 1
ATOM 738 N N . VAL A 1 96 ? -21.061 15.434 9.281 1.00 65.06 96 VAL A N 1
ATOM 739 C CA . VAL A 1 96 ? -20.642 14.205 9.952 1.00 65.06 96 VAL A CA 1
ATOM 740 C C . VAL A 1 96 ? -20.216 14.573 11.370 1.00 65.06 96 VAL A C 1
ATOM 742 O O . VAL A 1 96 ? -19.105 15.053 11.595 1.00 65.06 96 VAL A O 1
ATOM 745 N N . GLN A 1 97 ? -21.100 14.347 12.342 1.00 69.81 97 GLN A N 1
ATOM 746 C CA . GLN A 1 97 ? -20.727 14.410 13.749 1.00 69.81 97 GLN A CA 1
ATOM 747 C C . GLN A 1 97 ? -19.694 13.319 14.018 1.00 69.81 97 GLN A C 1
ATOM 749 O O . GLN A 1 97 ? -19.999 12.129 14.008 1.00 69.81 97 GLN A O 1
ATOM 754 N N . LEU A 1 98 ? -18.452 13.731 14.237 1.00 75.00 98 LEU A N 1
ATOM 755 C CA . LEU A 1 98 ? -17.367 12.849 14.639 1.00 75.00 98 LEU A CA 1
ATOM 756 C C . LEU A 1 98 ? -17.509 12.573 16.139 1.00 75.00 98 LEU A C 1
ATOM 758 O O . LEU A 1 98 ? -17.306 13.469 16.957 1.00 75.00 98 LEU A O 1
ATOM 762 N N . GLN A 1 99 ? -17.933 11.357 16.487 1.00 70.12 99 GLN A N 1
ATOM 763 C CA . GLN A 1 99 ? -18.324 10.997 17.853 1.00 70.12 99 GLN A CA 1
ATOM 764 C C . GLN A 1 99 ? -17.265 10.136 18.561 1.00 70.12 99 GLN A C 1
ATOM 766 O O . GLN A 1 99 ? -16.525 9.369 17.937 1.00 70.12 99 GLN A O 1
ATOM 771 N N . GLY A 1 100 ? -17.225 10.259 19.891 1.00 79.06 100 GLY A N 1
ATOM 772 C CA . GLY A 1 100 ? -16.355 9.483 20.776 1.00 79.06 100 GLY A CA 1
ATOM 773 C C . GLY A 1 100 ? -14.910 9.987 20.876 1.00 79.06 100 GLY A C 1
ATOM 774 O O . GLY A 1 100 ? -14.499 10.955 20.237 1.00 79.06 100 GLY A O 1
ATOM 775 N N . ASN A 1 101 ? -14.116 9.309 21.706 1.00 87.75 101 ASN A N 1
ATOM 776 C CA . ASN A 1 101 ? -12.697 9.621 21.881 1.00 87.75 101 ASN A CA 1
ATOM 777 C C . ASN A 1 101 ? -11.861 9.078 20.715 1.00 87.75 101 ASN A C 1
ATOM 779 O O . ASN A 1 101 ? -12.027 7.928 20.293 1.00 87.75 101 ASN A O 1
ATOM 783 N N . LYS A 1 102 ? -10.903 9.883 20.237 1.00 92.62 102 LYS A N 1
ATOM 784 C CA . LYS A 1 102 ? -9.945 9.433 19.221 1.00 92.62 102 LYS A CA 1
ATOM 785 C C . LYS A 1 102 ? -9.055 8.315 19.769 1.00 92.62 102 LYS A C 1
ATOM 787 O O . LYS A 1 102 ? -8.525 8.429 20.872 1.00 92.62 102 LYS A O 1
ATOM 792 N N . LYS A 1 103 ? -8.851 7.259 18.980 1.00 95.31 103 LYS A N 1
ATOM 793 C CA . LYS A 1 103 ? -7.972 6.119 19.297 1.00 95.31 103 LYS A CA 1
ATOM 794 C C . LYS A 1 103 ? -7.255 5.651 18.032 1.00 95.31 103 LYS A C 1
ATOM 796 O O . LYS A 1 103 ? -7.810 5.761 16.940 1.00 95.31 103 LYS A O 1
ATOM 801 N N . LYS A 1 104 ? -6.045 5.102 18.164 1.00 95.69 104 LYS A N 1
ATOM 802 C CA . LYS A 1 104 ? -5.373 4.421 17.049 1.00 95.69 104 LYS A CA 1
ATOM 803 C C . LYS A 1 104 ? -6.011 3.048 16.838 1.00 95.69 104 LYS A C 1
ATOM 805 O O . LYS A 1 104 ? -6.028 2.231 17.760 1.00 95.69 104 LYS A O 1
ATOM 810 N N . ARG A 1 105 ? -6.537 2.806 15.639 1.00 95.00 105 ARG A N 1
ATOM 811 C CA . ARG A 1 105 ? -7.180 1.548 15.225 1.00 95.00 105 ARG A CA 1
ATOM 812 C C . ARG A 1 105 ? -6.411 0.955 14.050 1.00 95.00 105 ARG A C 1
ATOM 814 O O . ARG A 1 105 ? -5.878 1.718 13.248 1.00 95.00 105 ARG A O 1
ATOM 821 N N . LEU A 1 106 ? -6.406 -0.374 13.934 1.00 96.75 106 LEU A N 1
ATOM 822 C CA . LEU A 1 106 ? -5.963 -1.066 12.718 1.00 96.75 106 LEU A CA 1
ATOM 823 C C . LEU A 1 106 ? -6.752 -0.550 11.495 1.00 96.75 106 LEU A C 1
ATOM 825 O O . LEU A 1 106 ? -7.899 -0.118 11.664 1.00 96.75 106 LEU A O 1
ATOM 829 N N . PRO A 1 107 ? -6.170 -0.566 10.283 1.00 96.56 107 PRO A N 1
ATOM 830 C CA . PRO A 1 107 ? -6.869 -0.131 9.080 1.00 96.56 107 PRO A CA 1
ATOM 831 C C . PRO A 1 107 ? -8.049 -1.052 8.747 1.00 96.56 107 PRO A C 1
ATOM 833 O O . PRO A 1 107 ? -7.958 -2.271 8.869 1.00 96.56 107 PRO A O 1
ATOM 836 N N . GLN A 1 108 ? -9.158 -0.467 8.288 1.00 97.31 108 GLN A N 1
ATOM 837 C CA . GLN A 1 108 ? -10.296 -1.214 7.730 1.00 97.31 108 GLN A CA 1
ATOM 838 C C . GLN A 1 108 ? -10.221 -1.305 6.195 1.00 97.31 108 GLN A C 1
ATOM 840 O O . GLN A 1 108 ? -10.969 -2.075 5.587 1.00 97.31 108 GLN A O 1
ATOM 845 N N . ALA A 1 109 ? -9.309 -0.549 5.570 1.00 97.38 109 ALA A N 1
ATOM 846 C CA . ALA A 1 109 ? -8.939 -0.713 4.169 1.00 97.38 109 ALA A CA 1
ATOM 847 C C . ALA A 1 109 ? -7.434 -0.492 3.934 1.00 97.38 109 ALA A C 1
ATOM 849 O O . ALA A 1 109 ? -6.816 0.345 4.594 1.00 97.38 109 ALA A O 1
ATOM 850 N N . ILE A 1 110 ? -6.854 -1.211 2.969 1.00 97.75 110 ILE A N 1
ATOM 851 C CA . ILE A 1 110 ? -5.436 -1.095 2.587 1.00 97.75 110 ILE A CA 1
ATOM 852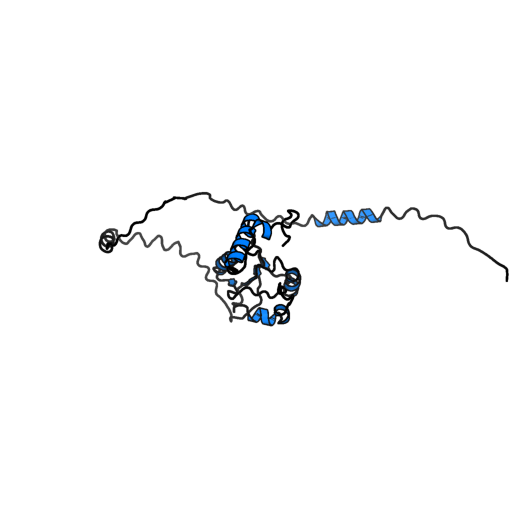 C C . ILE A 1 110 ? -5.324 -0.879 1.076 1.00 97.75 110 ILE A C 1
ATOM 854 O O . ILE A 1 110 ? -5.865 -1.652 0.285 1.00 97.75 110 ILE A O 1
ATOM 858 N N . ILE A 1 111 ? -4.584 0.154 0.668 1.00 97.75 111 ILE A N 1
ATOM 859 C CA . ILE A 1 111 ? -4.188 0.389 -0.723 1.00 97.75 111 ILE A CA 1
ATOM 860 C C . ILE A 1 111 ? -2.904 -0.412 -0.988 1.00 97.75 111 ILE A C 1
ATOM 862 O O . ILE A 1 111 ? -1.795 0.049 -0.709 1.00 97.75 111 ILE A O 1
ATOM 866 N N . ILE A 1 112 ? -3.073 -1.637 -1.493 1.00 97.50 112 ILE A N 1
ATOM 867 C CA . ILE A 1 112 ? -2.003 -2.646 -1.637 1.00 97.50 112 ILE A CA 1
ATOM 868 C C . ILE A 1 112 ? -1.088 -2.421 -2.847 1.00 97.50 112 ILE A C 1
ATOM 870 O O . ILE A 1 112 ? -0.011 -3.008 -2.935 1.00 97.50 112 ILE A O 1
ATOM 874 N N . GLY A 1 113 ? -1.519 -1.614 -3.818 1.00 95.88 113 GLY A N 1
ATOM 875 C CA . GLY A 1 113 ? -0.816 -1.500 -5.089 1.00 95.88 113 GLY A CA 1
ATOM 876 C C . GLY A 1 113 ? -1.539 -0.680 -6.153 1.00 95.88 113 GLY A C 1
ATOM 877 O O . GLY A 1 113 ? -2.660 -0.224 -5.947 1.00 95.88 113 GLY A O 1
ATOM 878 N N . VAL A 1 114 ? -0.918 -0.475 -7.314 1.00 95.94 114 VAL A N 1
ATOM 879 C CA . VAL A 1 114 ? 0.443 -0.932 -7.679 1.00 95.94 114 VAL A CA 1
ATOM 880 C C . VAL A 1 114 ? 1.427 0.245 -7.675 1.00 95.94 114 VAL A C 1
ATOM 882 O O . VAL A 1 114 ? 1.058 1.394 -7.946 1.00 95.94 114 VAL A O 1
ATOM 885 N N . LYS A 1 115 ? 2.707 -0.018 -7.378 1.00 94.38 115 LYS A N 1
ATOM 886 C CA . LYS A 1 115 ? 3.795 0.971 -7.483 1.00 94.38 115 LYS A CA 1
ATOM 887 C C . LYS A 1 115 ? 3.715 1.740 -8.819 1.00 94.38 115 LYS A C 1
ATOM 889 O O . LYS A 1 115 ? 3.510 1.162 -9.887 1.00 94.38 115 LYS A O 1
ATOM 894 N N . LYS A 1 116 ? 3.852 3.069 -8.739 1.00 94.62 116 LYS A N 1
ATOM 895 C CA . LYS A 1 116 ? 3.721 4.050 -9.845 1.00 94.62 116 LYS A CA 1
ATOM 896 C C . LYS A 1 116 ? 2.338 4.159 -10.515 1.00 94.62 116 LYS A C 1
ATOM 898 O O . LYS A 1 116 ? 2.224 4.868 -11.515 1.00 94.62 116 LYS A O 1
ATOM 903 N N . CYS A 1 117 ? 1.280 3.563 -9.961 1.00 95.94 117 CYS A N 1
ATOM 904 C CA . CYS A 1 117 ? -0.088 3.669 -10.496 1.00 95.94 117 CYS A CA 1
ATOM 905 C C . CYS A 1 117 ? -0.931 4.804 -9.885 1.00 95.94 117 CYS A C 1
ATOM 907 O O . CYS A 1 117 ? -2.149 4.777 -9.976 1.00 95.94 117 CYS A O 1
ATOM 909 N N . GLY A 1 118 ? -0.307 5.811 -9.263 1.00 94.94 118 GLY A N 1
ATOM 910 C CA . GLY A 1 118 ? -1.030 6.957 -8.689 1.00 94.94 118 GLY A CA 1
ATOM 911 C C . GLY A 1 118 ? -1.608 6.728 -7.286 1.00 94.94 118 GLY A C 1
ATOM 912 O O . GLY A 1 118 ? -2.412 7.532 -6.827 1.00 94.94 118 GLY A O 1
ATOM 913 N N . THR A 1 119 ? -1.165 5.685 -6.575 1.00 95.38 119 THR A N 1
ATOM 914 C CA . THR A 1 119 ? -1.595 5.351 -5.200 1.00 95.38 119 THR A CA 1
ATOM 915 C C . THR A 1 119 ? -1.548 6.532 -4.222 1.00 95.38 119 THR A C 1
ATOM 917 O O . THR A 1 119 ? -2.438 6.651 -3.389 1.00 95.38 119 THR A O 1
ATOM 920 N N . HIS A 1 120 ? -0.564 7.433 -4.335 1.00 93.12 120 HIS A N 1
ATOM 921 C CA . HIS A 1 120 ? -0.490 8.654 -3.519 1.00 93.12 120 HIS A CA 1
ATOM 922 C C . HIS A 1 120 ? -1.658 9.616 -3.801 1.00 93.12 120 HIS A C 1
ATOM 924 O O . HIS A 1 120 ? -2.347 10.020 -2.872 1.00 93.12 120 HIS A O 1
ATOM 930 N N . ALA A 1 121 ? -1.937 9.918 -5.073 1.00 94.94 121 ALA A N 1
ATOM 931 C CA . ALA A 1 121 ? -3.034 10.808 -5.462 1.00 94.94 121 ALA A CA 1
ATOM 932 C C . ALA A 1 121 ? -4.412 10.215 -5.111 1.00 94.94 121 ALA A C 1
ATOM 934 O O . ALA A 1 121 ? -5.307 10.939 -4.681 1.00 94.94 121 ALA A O 1
ATOM 935 N N . LEU A 1 122 ? -4.563 8.889 -5.223 1.00 95.62 122 LEU A N 1
ATOM 936 C CA . LEU A 1 122 ? -5.740 8.167 -4.735 1.00 95.62 122 LEU A CA 1
ATOM 937 C C . LEU A 1 122 ? -5.911 8.345 -3.217 1.00 95.62 122 LEU A C 1
ATOM 939 O O . LEU A 1 122 ? -6.993 8.702 -2.757 1.00 95.62 122 LEU A O 1
ATOM 943 N N . THR A 1 123 ? -4.837 8.140 -2.449 1.00 94.31 123 THR A N 1
ATOM 944 C CA . THR A 1 123 ? -4.799 8.381 -1.001 1.00 94.31 123 THR A CA 1
ATOM 945 C C . THR A 1 123 ? -5.199 9.814 -0.649 1.00 94.31 123 THR A C 1
ATOM 947 O O . THR A 1 123 ? -6.031 9.999 0.240 1.00 94.31 123 THR A O 1
ATOM 950 N N . ASP A 1 124 ? -4.643 10.821 -1.328 1.00 93.19 124 ASP A N 1
ATOM 951 C CA . ASP A 1 124 ? -4.937 12.234 -1.059 1.00 93.19 124 ASP A CA 1
ATOM 952 C C . ASP A 1 124 ? -6.410 12.553 -1.334 1.00 93.19 124 ASP A C 1
ATOM 954 O O . ASP A 1 124 ? -7.082 13.130 -0.482 1.00 93.19 124 ASP A O 1
ATOM 958 N N . MET A 1 125 ? -6.930 12.104 -2.482 1.00 95.38 125 MET A N 1
ATOM 959 C CA . MET A 1 125 ? -8.318 12.312 -2.897 1.00 95.38 125 MET A CA 1
ATOM 960 C C . MET A 1 125 ? -9.317 11.650 -1.938 1.00 95.38 125 MET A C 1
ATOM 962 O O . MET A 1 125 ? -10.275 12.292 -1.515 1.00 95.38 125 MET A O 1
ATOM 966 N N . ILE A 1 126 ? -9.091 10.391 -1.541 1.00 95.00 126 ILE A N 1
ATOM 967 C CA . ILE A 1 126 ? -9.970 9.699 -0.581 1.00 95.00 126 ILE A CA 1
ATOM 968 C C . ILE A 1 126 ? -9.859 10.345 0.818 1.00 95.00 126 ILE A C 1
ATOM 970 O O . ILE A 1 126 ? -10.853 10.428 1.538 1.00 95.00 126 ILE A O 1
ATOM 974 N N . SER A 1 127 ? -8.690 10.889 1.184 1.00 92.56 127 SER A N 1
ATOM 975 C CA . SER A 1 127 ? -8.477 11.617 2.449 1.00 92.56 127 SER A CA 1
ATOM 976 C C . SER A 1 127 ? -9.196 12.972 2.537 1.00 92.56 127 SER A C 1
ATOM 978 O O . SER A 1 127 ? -9.156 13.595 3.598 1.00 92.56 127 SER A O 1
ATOM 980 N N . LEU A 1 128 ? -9.849 13.441 1.466 1.00 94.19 128 LEU A N 1
ATOM 981 C CA . LEU A 1 128 ? -10.752 14.599 1.516 1.00 94.19 128 LEU A CA 1
ATOM 982 C C . LEU A 1 128 ? -12.106 14.257 2.163 1.00 94.19 128 LEU A C 1
ATOM 984 O O . LEU A 1 128 ? -12.826 15.157 2.591 1.00 94.19 128 LEU A O 1
ATOM 988 N N . HIS A 1 129 ? -12.473 12.973 2.244 1.00 95.38 129 HIS A N 1
ATOM 989 C CA . HIS A 1 129 ? -13.749 12.553 2.816 1.00 95.38 129 HIS A CA 1
ATOM 990 C C . HIS A 1 129 ? -13.712 12.606 4.359 1.00 95.38 129 HIS A C 1
ATOM 992 O O . HIS A 1 129 ? -12.842 11.973 4.960 1.00 95.38 129 HIS A O 1
ATOM 998 N N . PRO A 1 130 ? -14.667 13.269 5.047 1.00 93.75 130 PRO A N 1
ATOM 999 C CA . PRO A 1 130 ? -14.601 13.495 6.499 1.00 93.75 130 PRO A CA 1
ATOM 1000 C C . PRO A 1 130 ? -14.626 12.210 7.346 1.00 93.75 130 PRO A C 1
ATOM 1002 O O . PRO A 1 130 ? -14.177 12.212 8.494 1.00 93.75 130 PRO A O 1
ATOM 1005 N N . GLN A 1 131 ? -15.114 11.096 6.787 1.00 95.38 131 GLN A N 1
ATOM 1006 C CA . GLN A 1 131 ? -15.081 9.784 7.443 1.00 95.38 131 GLN A CA 1
ATOM 1007 C C . GLN A 1 131 ? -13.804 8.966 7.177 1.00 95.38 131 GLN A C 1
ATOM 1009 O O . GLN A 1 131 ? -13.752 7.806 7.572 1.00 95.38 131 GLN A O 1
ATOM 1014 N N . VAL A 1 132 ? -12.780 9.515 6.520 1.00 95.25 132 VAL A N 1
ATOM 1015 C CA . VAL A 1 132 ? -11.519 8.806 6.238 1.00 95.25 132 VAL A CA 1
ATOM 1016 C C . VAL A 1 132 ? -10.354 9.431 7.000 1.00 95.25 132 VAL A C 1
ATOM 1018 O O . VAL A 1 132 ? -10.224 10.649 7.082 1.00 95.25 132 VAL A O 1
ATOM 1021 N N . VAL A 1 133 ? -9.461 8.584 7.519 1.00 95.06 133 VAL A N 1
ATOM 1022 C CA . VAL A 1 133 ? -8.163 8.995 8.066 1.00 95.06 133 VAL A CA 1
ATOM 1023 C C . VAL A 1 133 ? -7.061 8.110 7.485 1.00 95.06 133 VAL A C 1
ATOM 1025 O O . VAL A 1 133 ? -7.005 6.914 7.755 1.00 95.06 133 VAL A O 1
ATOM 1028 N N . HIS A 1 134 ? -6.156 8.690 6.698 1.00 92.44 134 HIS A N 1
ATOM 1029 C CA . HIS A 1 134 ? -5.020 7.962 6.127 1.00 92.44 134 HIS A CA 1
ATOM 1030 C C . HIS A 1 134 ? -3.756 8.057 6.998 1.00 92.44 134 HIS A C 1
ATOM 1032 O O . HIS A 1 134 ? -3.441 9.121 7.542 1.00 92.44 134 HIS A O 1
ATOM 1038 N N . ALA A 1 135 ? -2.979 6.973 7.062 1.00 85.75 135 ALA A N 1
ATOM 1039 C CA . ALA A 1 135 ? -1.643 6.930 7.655 1.00 85.75 135 ALA A CA 1
ATOM 1040 C C . ALA A 1 135 ? -0.615 7.740 6.830 1.00 85.75 135 ALA A C 1
ATOM 1042 O O . ALA A 1 135 ? 0.207 7.199 6.102 1.00 85.75 135 ALA A O 1
ATOM 1043 N N . LYS A 1 136 ? -0.650 9.079 6.927 1.00 73.44 136 LYS A N 1
ATOM 1044 C CA . LYS A 1 136 ? 0.181 10.002 6.118 1.00 73.44 136 LYS A CA 1
ATOM 1045 C C . LYS A 1 136 ? 1.709 9.871 6.291 1.00 73.44 136 LYS A C 1
ATOM 1047 O O . LYS A 1 136 ? 2.440 10.557 5.581 1.00 73.44 136 LYS A O 1
ATOM 1052 N N . LYS A 1 137 ? 2.212 9.065 7.232 1.00 67.00 137 LYS A N 1
ATOM 1053 C CA . LYS A 1 137 ? 3.639 9.007 7.589 1.00 67.00 137 LYS A CA 1
ATOM 1054 C C . LYS A 1 137 ? 4.293 7.714 7.086 1.00 67.00 137 LYS A C 1
ATOM 1056 O O . LYS A 1 137 ? 4.344 6.731 7.814 1.00 67.00 137 LYS A O 1
ATOM 1061 N N . TYR A 1 138 ? 4.876 7.807 5.889 1.00 74.06 138 TYR A N 1
ATOM 1062 C CA . TYR A 1 138 ? 5.584 6.738 5.165 1.00 74.06 138 TYR A CA 1
ATOM 1063 C C . TYR A 1 138 ? 4.705 5.555 4.731 1.00 74.06 138 TYR A C 1
ATOM 1065 O O . TYR A 1 138 ? 3.516 5.487 5.027 1.00 74.06 138 TYR A O 1
ATOM 1073 N N . GLU A 1 139 ? 5.295 4.661 3.939 1.00 91.00 139 GLU A N 1
ATOM 1074 C CA . GLU A 1 139 ? 4.719 3.354 3.616 1.00 91.00 139 GLU A CA 1
ATOM 1075 C C . GLU A 1 139 ? 5.142 2.388 4.734 1.00 91.00 139 GLU A C 1
ATOM 1077 O O . GLU A 1 139 ? 6.279 2.444 5.212 1.00 91.00 139 GLU A O 1
ATOM 1082 N N . MET A 1 140 ? 4.220 1.561 5.229 1.00 92.25 140 MET A N 1
ATOM 1083 C CA . MET A 1 140 ? 4.439 0.809 6.468 1.00 92.25 140 MET A CA 1
ATOM 1084 C C . MET A 1 140 ? 5.369 -0.388 6.288 1.00 92.25 140 MET A C 1
ATOM 1086 O O . MET A 1 140 ? 6.085 -0.742 7.227 1.00 92.25 140 MET A O 1
ATOM 1090 N N . HIS A 1 141 ? 5.341 -1.032 5.113 1.00 94.31 141 HIS A N 1
ATOM 1091 C CA . HIS A 1 141 ? 6.140 -2.227 4.798 1.00 94.31 141 HIS A CA 1
ATOM 1092 C C . HIS A 1 141 ? 6.050 -3.331 5.881 1.00 94.31 141 HIS A C 1
ATOM 1094 O O . HIS A 1 141 ? 7.020 -4.042 6.137 1.00 94.31 141 HIS A O 1
ATOM 1100 N N . PHE A 1 142 ? 4.904 -3.421 6.573 1.00 96.12 142 PHE A N 1
ATOM 1101 C CA . PHE A 1 142 ? 4.688 -4.314 7.717 1.00 96.12 142 PHE A CA 1
ATOM 1102 C C . PHE A 1 142 ? 4.469 -5.785 7.331 1.00 96.12 142 PHE A C 1
ATOM 1104 O O . PHE A 1 142 ? 5.078 -6.655 7.942 1.00 96.12 142 PHE A O 1
ATOM 1111 N N . PHE A 1 143 ? 3.630 -6.061 6.325 1.00 96.88 143 PHE A N 1
ATOM 1112 C CA . PHE A 1 143 ? 3.302 -7.436 5.920 1.00 96.88 143 PHE A CA 1
ATOM 1113 C C . PHE A 1 143 ? 4.361 -8.096 5.021 1.00 96.88 143 PHE A C 1
ATOM 1115 O O . PHE A 1 143 ? 4.479 -9.319 5.012 1.00 96.88 143 PHE A O 1
ATOM 1122 N N . GLU A 1 144 ? 5.163 -7.312 4.300 1.00 94.25 144 GLU A N 1
ATOM 1123 C CA . GLU A 1 144 ? 6.202 -7.814 3.392 1.00 94.25 144 GLU A CA 1
ATOM 1124 C C . GLU A 1 144 ? 7.537 -8.116 4.099 1.00 94.25 144 GLU A C 1
ATOM 1126 O O . GLU A 1 144 ? 7.867 -7.529 5.133 1.00 94.25 144 GLU A O 1
ATOM 1131 N N . LYS A 1 145 ? 8.341 -9.005 3.503 1.00 93.69 145 LYS A N 1
ATOM 1132 C CA . LYS A 1 145 ? 9.771 -9.139 3.820 1.00 93.69 145 LYS A CA 1
ATOM 1133 C C . LYS A 1 145 ? 10.575 -8.023 3.150 1.00 93.69 145 LYS A C 1
ATOM 1135 O O . LYS A 1 145 ? 10.278 -7.604 2.032 1.00 93.69 145 LYS A O 1
ATOM 1140 N N . ASP A 1 146 ? 11.641 -7.583 3.809 1.00 89.44 146 ASP A N 1
ATOM 1141 C CA . ASP A 1 146 ? 12.616 -6.665 3.226 1.00 89.44 146 ASP A CA 1
ATOM 1142 C C . ASP A 1 146 ? 13.335 -7.309 2.024 1.00 89.44 146 ASP A C 1
ATOM 1144 O O . ASP A 1 146 ? 13.967 -8.358 2.154 1.00 89.44 146 ASP A O 1
ATOM 1148 N N . LYS A 1 147 ? 13.261 -6.669 0.848 1.00 84.88 147 LYS A N 1
ATOM 1149 C CA . LYS A 1 147 ? 13.738 -7.245 -0.426 1.00 84.88 147 LYS A CA 1
ATOM 1150 C C . LYS A 1 147 ? 15.265 -7.399 -0.546 1.00 84.88 147 LYS A C 1
ATOM 1152 O O . LYS A 1 147 ? 15.720 -7.974 -1.530 1.00 84.88 147 LYS A O 1
ATOM 1157 N N . ILE A 1 148 ? 16.058 -6.888 0.402 1.00 85.81 148 ILE A N 1
ATOM 1158 C CA . ILE A 1 148 ? 17.532 -6.976 0.385 1.00 85.81 148 ILE A CA 1
ATOM 1159 C C . ILE A 1 148 ? 18.046 -7.984 1.419 1.00 85.81 148 ILE A C 1
ATOM 1161 O O . ILE A 1 148 ? 19.017 -8.692 1.167 1.00 85.81 148 ILE A O 1
ATOM 1165 N N . THR A 1 149 ? 17.403 -8.045 2.584 1.00 90.50 149 THR A N 1
ATOM 1166 C CA . THR A 1 149 ? 17.827 -8.870 3.728 1.00 90.50 149 THR A CA 1
ATOM 1167 C C . THR A 1 149 ? 16.963 -10.112 3.948 1.00 90.50 149 THR A C 1
ATOM 1169 O O . THR A 1 149 ? 17.309 -10.947 4.780 1.00 90.50 149 THR A O 1
ATOM 1172 N N . GLY A 1 150 ? 15.820 -10.224 3.262 1.00 91.50 150 GLY A N 1
ATOM 1173 C CA . GLY A 1 150 ? 14.812 -11.264 3.492 1.00 91.50 150 GLY A CA 1
ATOM 1174 C C . GLY A 1 150 ? 14.087 -11.146 4.840 1.00 91.50 150 GLY A C 1
ATOM 1175 O O . GLY A 1 150 ? 13.278 -12.007 5.175 1.00 91.50 150 GLY A O 1
ATOM 1176 N N . SER A 1 151 ? 14.371 -10.106 5.630 1.00 93.06 151 SER A N 1
ATOM 1177 C CA . SER A 1 151 ? 13.899 -9.995 7.008 1.00 93.06 151 SER A CA 1
ATOM 1178 C C . SER A 1 151 ? 12.458 -9.496 7.090 1.00 93.06 151 SER A C 1
ATOM 1180 O O . SER A 1 151 ? 12.107 -8.460 6.529 1.00 93.06 151 SER A O 1
ATOM 1182 N N . ASP A 1 152 ? 11.637 -10.181 7.880 1.00 94.44 152 ASP A N 1
ATOM 1183 C CA . ASP A 1 152 ? 10.285 -9.773 8.259 1.00 94.44 152 ASP A CA 1
ATOM 1184 C C . ASP A 1 152 ? 10.243 -9.013 9.597 1.00 94.44 152 ASP A C 1
ATOM 1186 O O . ASP A 1 152 ? 9.206 -8.963 10.257 1.00 94.44 152 ASP A O 1
ATOM 1190 N N . LYS A 1 153 ? 11.356 -8.376 9.998 1.00 94.00 153 LYS A N 1
ATOM 1191 C CA . LYS A 1 153 ? 11.514 -7.677 11.288 1.00 94.00 153 LYS A CA 1
ATOM 1192 C C . LYS A 1 153 ? 10.339 -6.767 11.668 1.00 94.00 153 LYS A C 1
ATOM 1194 O O . LYS A 1 153 ? 10.053 -6.656 12.853 1.00 94.00 153 LYS A O 1
ATOM 1199 N N . ARG A 1 154 ? 9.669 -6.109 10.708 1.00 92.62 154 ARG A N 1
ATOM 1200 C CA . ARG A 1 154 ? 8.479 -5.282 10.995 1.00 92.62 154 ARG A CA 1
ATOM 1201 C C . ARG A 1 154 ? 7.277 -6.133 11.409 1.00 92.62 154 ARG A C 1
ATOM 1203 O O . ARG A 1 154 ? 6.649 -5.795 12.407 1.00 92.62 154 ARG A O 1
ATOM 1210 N N . TYR A 1 155 ? 7.006 -7.241 10.714 1.00 96.25 155 TYR A N 1
ATOM 1211 C CA . TYR A 1 155 ? 5.939 -8.187 11.065 1.00 96.25 155 TYR A CA 1
ATOM 1212 C C . TYR A 1 155 ? 6.152 -8.775 12.466 1.00 96.25 155 TYR A C 1
ATOM 1214 O O . TYR A 1 155 ? 5.229 -8.808 13.276 1.00 96.25 155 TYR A O 1
ATOM 1222 N N . GLN A 1 156 ? 7.405 -9.111 12.800 1.00 96.44 156 GLN A N 1
ATOM 1223 C CA . GLN A 1 156 ? 7.798 -9.609 14.124 1.00 96.44 156 GLN A CA 1
ATOM 1224 C C . GLN A 1 156 ? 7.551 -8.613 15.280 1.00 96.44 156 GLN A C 1
ATOM 1226 O O . GLN A 1 156 ? 7.517 -9.028 16.435 1.00 96.44 156 GLN A O 1
ATOM 1231 N N . MET A 1 157 ? 7.340 -7.314 15.009 1.00 95.44 157 MET A N 1
ATOM 1232 C CA . MET A 1 157 ? 6.923 -6.338 16.036 1.00 95.44 157 MET A CA 1
ATOM 1233 C C . MET A 1 157 ? 5.426 -6.444 16.392 1.00 95.44 157 MET A C 1
ATOM 1235 O O . MET A 1 157 ? 4.969 -5.799 17.336 1.00 95.44 157 MET A O 1
ATOM 1239 N N . GLY A 1 158 ? 4.667 -7.261 15.656 1.00 96.75 158 GLY A N 1
ATOM 1240 C CA . GLY A 1 158 ? 3.272 -7.591 15.922 1.00 96.75 158 GLY A CA 1
ATOM 1241 C C . GLY A 1 158 ? 2.260 -6.520 15.508 1.00 96.75 158 GLY A C 1
ATOM 1242 O O . GLY A 1 158 ? 2.582 -5.358 15.243 1.00 96.75 158 GLY A O 1
ATOM 1243 N N . LEU A 1 159 ? 0.984 -6.921 15.493 1.00 96.81 159 LEU A N 1
ATOM 1244 C CA . LEU A 1 159 ? -0.145 -6.053 15.131 1.00 96.81 159 LEU A CA 1
ATOM 1245 C C . LEU A 1 159 ? -0.275 -4.821 16.037 1.00 96.81 159 LEU A C 1
ATOM 1247 O O . LEU A 1 159 ? -0.787 -3.794 15.601 1.00 96.81 159 LEU A O 1
ATOM 1251 N N . GLU A 1 160 ? 0.216 -4.894 17.274 1.00 96.69 160 GLU A N 1
ATOM 1252 C CA . GLU A 1 160 ? 0.237 -3.768 18.210 1.00 96.69 160 GLU A CA 1
ATOM 1253 C C . GLU A 1 160 ? 1.179 -2.647 17.739 1.00 96.69 160 GLU A C 1
ATOM 1255 O O . GLU A 1 160 ? 0.791 -1.479 17.737 1.00 96.69 160 GLU A O 1
ATOM 1260 N N . TRP A 1 161 ? 2.372 -2.981 17.229 1.00 95.12 161 TRP A N 1
ATOM 1261 C CA . TRP A 1 161 ? 3.257 -1.990 16.609 1.00 95.12 161 TRP A CA 1
ATOM 1262 C C . TRP A 1 161 ? 2.628 -1.382 15.351 1.00 95.12 161 TRP A C 1
ATOM 1264 O O . TRP A 1 161 ? 2.673 -0.165 15.159 1.00 95.12 161 TRP A O 1
ATOM 1274 N N . TYR A 1 162 ? 1.991 -2.203 14.510 1.00 96.00 162 TYR A N 1
ATOM 1275 C CA . TYR A 1 162 ? 1.288 -1.722 13.317 1.00 96.00 162 TYR A CA 1
ATOM 1276 C C . TYR A 1 162 ? 0.142 -0.764 13.691 1.00 96.00 162 TYR A C 1
ATOM 1278 O O . TYR A 1 162 ? 0.058 0.341 13.150 1.00 96.00 162 TYR A O 1
ATOM 1286 N N . ARG A 1 163 ? -0.664 -1.117 14.705 1.00 95.88 163 ARG A N 1
ATOM 1287 C CA . ARG A 1 163 ? -1.720 -0.272 15.289 1.00 95.88 163 ARG A CA 1
ATOM 1288 C C . ARG A 1 163 ? -1.167 1.039 15.844 1.00 95.88 163 ARG A C 1
ATOM 1290 O O . ARG A 1 163 ? -1.762 2.087 15.611 1.00 95.88 163 ARG A O 1
ATOM 1297 N N . GLU A 1 164 ? -0.032 1.020 16.537 1.00 94.56 164 GLU A N 1
ATOM 1298 C CA . GLU A 1 164 ? 0.564 2.230 17.114 1.00 94.56 164 GLU A CA 1
ATOM 1299 C C . GLU A 1 164 ? 1.218 3.168 16.084 1.00 94.56 164 GLU A C 1
ATOM 1301 O O . GLU A 1 164 ? 1.446 4.342 16.393 1.00 94.56 164 GLU A O 1
ATOM 1306 N N . ASN A 1 165 ? 1.431 2.727 14.841 1.00 93.69 165 ASN A N 1
ATOM 1307 C CA . ASN A 1 165 ? 1.792 3.615 13.730 1.00 93.69 165 ASN A CA 1
ATOM 1308 C C . ASN A 1 165 ? 0.570 4.216 13.005 1.00 93.69 165 ASN A C 1
ATOM 1310 O O . ASN A 1 165 ? 0.725 5.175 12.246 1.00 93.69 165 ASN A O 1
ATOM 1314 N N . MET A 1 166 ? -0.646 3.717 13.256 1.00 95.44 166 MET A N 1
ATOM 1315 C CA . MET A 1 166 ? -1.865 4.276 12.664 1.00 95.44 166 MET A CA 1
ATOM 1316 C C . MET A 1 166 ? -2.228 5.649 13.259 1.00 95.44 166 MET A C 1
ATOM 1318 O O . MET A 1 166 ? -1.970 5.921 14.437 1.00 95.44 166 MET A O 1
ATOM 1322 N N . PRO A 1 167 ? -2.869 6.535 12.475 1.00 94.38 167 PRO A N 1
ATOM 1323 C CA . PRO A 1 167 ? -3.359 7.814 12.973 1.00 94.38 167 PRO A CA 1
ATOM 1324 C C . PRO A 1 167 ? -4.540 7.620 13.948 1.00 94.38 167 PRO A C 1
ATOM 1326 O O . PRO A 1 167 ? -5.315 6.669 13.811 1.00 94.38 167 PRO A O 1
ATOM 1329 N N . PRO A 1 168 ? -4.728 8.525 14.926 1.00 94.88 168 PRO A N 1
ATOM 1330 C CA . PRO A 1 168 ? -5.847 8.453 15.859 1.00 94.88 168 PRO A CA 1
ATOM 1331 C C . PRO A 1 168 ? -7.157 8.913 15.191 1.00 94.88 168 PRO A C 1
ATOM 1333 O O . PRO A 1 168 ? -7.350 10.102 14.927 1.00 94.88 168 PRO A O 1
ATOM 1336 N N . SER A 1 169 ? -8.064 7.967 14.942 1.00 94.88 169 SER A N 1
ATOM 1337 C CA . SER A 1 169 ? -9.366 8.166 14.287 1.00 94.88 169 SER A CA 1
ATOM 1338 C C . SER A 1 169 ? -10.527 8.219 15.290 1.00 94.88 169 SER A C 1
ATOM 1340 O O . SER A 1 169 ? -10.384 7.816 16.449 1.00 94.88 169 SER A O 1
ATOM 1342 N N . TYR A 1 170 ? -11.691 8.705 14.859 1.00 95.38 170 TYR A N 1
ATOM 1343 C CA . TYR A 1 170 ? -12.968 8.519 15.566 1.00 95.38 170 TYR A CA 1
ATOM 1344 C C . TYR A 1 170 ? -13.566 7.129 15.290 1.00 95.38 170 TYR A C 1
ATOM 1346 O O . TYR A 1 170 ? -13.023 6.356 14.505 1.00 95.38 170 TYR A O 1
ATOM 1354 N N . GLU A 1 171 ? -14.658 6.773 15.966 1.00 92.19 171 GLU A N 1
ATOM 1355 C CA . GLU A 1 171 ? -15.294 5.454 15.813 1.00 92.19 171 GLU A CA 1
ATOM 1356 C C . GLU A 1 171 ? -16.082 5.311 14.504 1.00 92.19 171 GLU A C 1
ATOM 1358 O O . GLU A 1 171 ? -16.061 4.256 13.881 1.00 92.19 171 GLU A O 1
ATOM 1363 N N . ASN A 1 172 ? -16.684 6.400 14.022 1.00 92.62 172 ASN A N 1
ATOM 1364 C CA . ASN A 1 172 ? -17.366 6.467 12.729 1.00 92.62 172 ASN A CA 1
ATOM 1365 C C . ASN A 1 172 ? -16.437 6.835 11.552 1.00 92.62 172 ASN A C 1
ATOM 1367 O O . ASN A 1 172 ? -16.907 7.338 10.525 1.00 92.62 172 ASN A O 1
ATOM 1371 N N . GLN A 1 173 ? -15.128 6.597 11.703 1.00 95.19 173 GLN A N 1
ATOM 1372 C CA . GLN A 1 173 ? -14.104 6.838 10.688 1.00 95.19 173 GLN A CA 1
ATOM 1373 C C . GLN A 1 173 ? -13.375 5.557 10.273 1.00 95.19 173 GLN A C 1
ATOM 1375 O O . GLN A 1 173 ? -13.087 4.684 11.088 1.00 95.19 173 GLN A O 1
ATOM 1380 N N . ILE A 1 174 ? -13.015 5.500 8.994 1.00 95.56 174 ILE A N 1
ATOM 1381 C CA . ILE A 1 174 ? -12.225 4.442 8.367 1.00 95.56 174 ILE A CA 1
ATOM 1382 C C . ILE A 1 174 ? -10.752 4.866 8.370 1.00 95.56 174 ILE A C 1
ATOM 1384 O O . ILE A 1 174 ? -10.378 5.854 7.732 1.00 95.56 174 ILE A O 1
ATOM 1388 N N . THR A 1 175 ? -9.912 4.100 9.062 1.00 96.12 175 THR A N 1
ATOM 1389 C CA . THR A 1 175 ? -8.453 4.181 8.957 1.00 96.12 175 THR A CA 1
ATOM 1390 C C . THR A 1 175 ? -7.999 3.468 7.676 1.00 96.12 175 THR A C 1
ATOM 1392 O O . THR A 1 175 ? -8.384 2.318 7.440 1.00 96.12 175 THR A O 1
ATOM 1395 N N . ILE A 1 176 ? -7.169 4.131 6.863 1.00 96.50 176 ILE A N 1
ATOM 1396 C CA . ILE A 1 176 ? -6.605 3.585 5.614 1.00 96.50 176 ILE A CA 1
ATOM 1397 C C . ILE A 1 176 ? -5.072 3.599 5.651 1.00 96.50 176 ILE A C 1
ATOM 1399 O O . ILE A 1 176 ? -4.460 4.600 6.036 1.00 96.50 176 ILE A O 1
ATOM 1403 N N . GLU A 1 177 ? -4.462 2.506 5.192 1.00 96.25 177 GLU A N 1
ATOM 1404 C CA . GLU A 1 177 ? -3.015 2.363 4.975 1.00 96.25 177 GLU A CA 1
ATOM 1405 C C . GLU A 1 177 ? -2.692 2.233 3.471 1.00 96.25 177 GLU A C 1
ATOM 1407 O O . GLU A 1 177 ? -3.569 1.892 2.672 1.00 96.25 177 GLU A O 1
ATOM 1412 N N . LYS A 1 178 ? -1.451 2.524 3.063 1.00 96.25 178 LYS A N 1
ATOM 1413 C CA . LYS A 1 178 ? -0.989 2.464 1.667 1.00 96.25 178 LYS A CA 1
ATOM 1414 C C . LYS A 1 178 ? 0.478 2.025 1.608 1.00 96.25 178 LYS A C 1
ATOM 1416 O O . LYS A 1 178 ? 1.375 2.861 1.753 1.00 96.25 178 LYS A O 1
ATOM 1421 N N . THR A 1 179 ? 0.713 0.778 1.212 1.00 96.12 179 THR A N 1
ATOM 1422 C CA . THR A 1 179 ? 2.037 0.256 0.845 1.00 96.12 179 THR A CA 1
ATOM 1423 C C . THR A 1 179 ? 1.920 -0.450 -0.515 1.00 96.12 179 THR A C 1
ATOM 1425 O O . THR A 1 179 ? 1.468 -1.592 -0.576 1.00 96.12 179 THR A O 1
ATOM 1428 N N . PRO A 1 180 ? 2.281 0.215 -1.635 1.00 95.56 180 PRO A N 1
ATOM 1429 C CA . PRO A 1 180 ? 2.043 -0.273 -2.998 1.00 95.56 180 PRO A CA 1
ATOM 1430 C C . PRO A 1 180 ? 2.874 -1.486 -3.441 1.00 95.56 180 PRO A C 1
ATOM 1432 O O . PRO A 1 180 ? 2.754 -1.906 -4.596 1.00 95.56 180 PRO A O 1
ATOM 1435 N N . SER A 1 181 ? 3.762 -1.976 -2.575 1.00 94.44 181 SER A N 1
ATOM 1436 C CA . SER A 1 181 ? 4.597 -3.161 -2.770 1.00 94.44 181 SER A CA 1
ATOM 1437 C C . SER A 1 181 ? 3.963 -4.450 -2.235 1.00 94.44 181 SER A C 1
ATOM 1439 O O . SER A 1 181 ? 4.386 -5.521 -2.662 1.00 94.44 181 SER A O 1
ATOM 1441 N N . TYR A 1 182 ? 2.896 -4.378 -1.424 1.00 96.75 182 TYR A N 1
ATOM 1442 C CA . TYR A 1 182 ? 2.147 -5.565 -0.979 1.00 96.75 182 TYR A CA 1
ATOM 1443 C C . TYR A 1 182 ? 1.570 -6.370 -2.154 1.00 96.75 182 TYR A C 1
ATOM 1445 O O . TYR A 1 182 ? 1.516 -7.591 -2.091 1.00 96.75 182 TYR A O 1
ATOM 1453 N N . PHE A 1 183 ? 1.205 -5.711 -3.259 1.00 96.38 183 PHE A N 1
ATOM 1454 C CA . PHE A 1 183 ? 0.775 -6.376 -4.497 1.00 96.38 183 PHE A CA 1
ATOM 1455 C C . PHE A 1 183 ? 1.867 -7.244 -5.167 1.00 96.38 183 PHE A C 1
ATOM 1457 O O . PHE A 1 183 ? 1.541 -8.076 -6.006 1.00 96.38 183 PHE A O 1
ATOM 1464 N N . ILE A 1 184 ? 3.147 -7.057 -4.818 1.00 93.44 184 ILE A N 1
ATOM 1465 C CA . ILE A 1 184 ? 4.306 -7.820 -5.328 1.00 93.44 184 ILE A CA 1
ATOM 1466 C C . ILE A 1 184 ? 5.130 -8.436 -4.179 1.00 93.44 184 ILE A C 1
ATOM 1468 O O . ILE A 1 184 ? 6.370 -8.408 -4.184 1.00 93.44 184 ILE A O 1
ATOM 1472 N N . SER A 1 185 ? 4.432 -8.917 -3.147 1.00 94.25 185 SER A N 1
ATOM 1473 C CA . SER A 1 185 ? 5.007 -9.606 -1.991 1.00 94.25 185 SER A CA 1
ATOM 1474 C C . SER A 1 185 ? 4.181 -10.847 -1.671 1.00 94.25 185 SER A C 1
ATOM 1476 O O . SER A 1 185 ? 3.037 -10.725 -1.243 1.00 94.25 185 SER A O 1
ATOM 1478 N N . ASP A 1 186 ? 4.780 -12.027 -1.828 1.00 94.12 186 ASP A N 1
ATOM 1479 C CA . ASP A 1 186 ? 4.093 -13.316 -1.646 1.00 94.12 186 ASP A CA 1
ATOM 1480 C C . ASP A 1 186 ? 3.559 -13.511 -0.215 1.00 94.12 186 ASP A C 1
ATOM 1482 O O . ASP A 1 186 ? 2.488 -14.076 -0.020 1.00 94.12 186 ASP A O 1
ATOM 1486 N N . ASP A 1 187 ? 4.266 -12.970 0.784 1.00 95.62 187 ASP A N 1
ATOM 1487 C CA . ASP A 1 18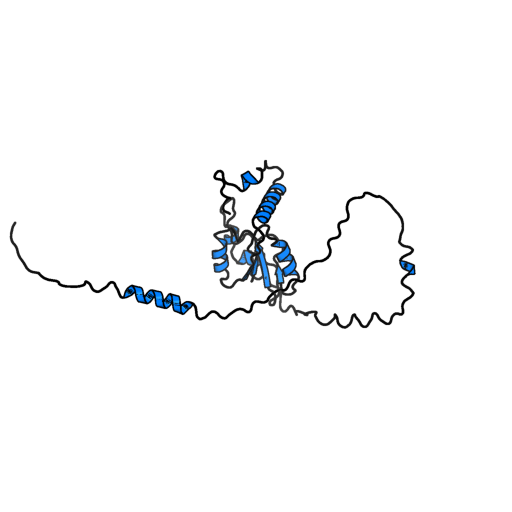7 ? 3.869 -12.982 2.199 1.00 95.62 187 ASP A CA 1
ATOM 1488 C C . ASP A 1 187 ? 2.637 -12.118 2.520 1.00 95.62 187 ASP A C 1
ATOM 1490 O O . ASP A 1 187 ? 1.954 -12.345 3.521 1.00 95.62 187 ASP A O 1
ATOM 1494 N N . ALA A 1 188 ? 2.375 -11.066 1.737 1.00 96.75 188 ALA A N 1
ATOM 1495 C CA . ALA A 1 188 ? 1.427 -10.033 2.145 1.00 96.75 188 ALA A CA 1
ATOM 1496 C C . ALA A 1 188 ? -0.048 -10.493 2.126 1.00 96.75 188 ALA A C 1
ATOM 1498 O O . ALA A 1 188 ? -0.747 -10.186 3.093 1.00 96.75 188 ALA A O 1
ATOM 1499 N N . PRO A 1 189 ? -0.553 -11.233 1.113 1.00 97.12 189 PRO A N 1
ATOM 1500 C CA . PRO A 1 189 ? -1.940 -11.706 1.094 1.00 97.12 189 PRO A CA 1
ATOM 1501 C C . PRO A 1 189 ? -2.314 -12.583 2.295 1.00 97.12 189 PRO A C 1
ATOM 1503 O O . PRO A 1 189 ? -3.370 -12.372 2.892 1.00 97.12 189 PRO A O 1
ATOM 1506 N N . GLU A 1 190 ? -1.444 -13.526 2.671 1.00 97.75 190 GLU A N 1
ATOM 1507 C CA . GLU A 1 190 ? -1.665 -14.429 3.806 1.00 97.75 190 GLU A CA 1
ATOM 1508 C C . GLU A 1 190 ? -1.733 -13.636 5.114 1.00 97.75 190 GLU A C 1
ATOM 1510 O O . GLU A 1 190 ? -2.767 -13.625 5.778 1.00 97.75 190 GLU A O 1
ATOM 1515 N N . ARG A 1 191 ? -0.691 -12.857 5.420 1.00 97.94 191 ARG A N 1
ATOM 1516 C CA . ARG A 1 191 ? -0.577 -12.081 6.666 1.00 97.94 191 ARG A CA 1
ATOM 1517 C C . ARG A 1 191 ? -1.646 -10.989 6.822 1.00 97.94 191 ARG A C 1
ATOM 1519 O O . ARG A 1 191 ? -2.064 -10.665 7.934 1.00 97.94 191 ARG A O 1
ATOM 1526 N N . ILE A 1 192 ? -2.128 -10.417 5.715 1.00 98.00 192 ILE A N 1
ATOM 1527 C CA . ILE A 1 192 ? -3.267 -9.485 5.729 1.00 98.00 192 ILE A CA 1
ATOM 1528 C C . ILE A 1 192 ? -4.572 -10.232 6.060 1.00 98.00 192 ILE A C 1
ATOM 1530 O O . ILE A 1 192 ? -5.385 -9.722 6.835 1.00 98.00 192 ILE A O 1
ATOM 1534 N N . SER A 1 193 ? -4.754 -11.447 5.530 1.00 97.81 193 SER A N 1
ATOM 1535 C CA . SER A 1 193 ? -5.894 -12.312 5.858 1.00 97.81 193 SER A CA 1
ATOM 1536 C C . SER A 1 193 ? -5.841 -12.841 7.299 1.00 97.81 193 SER A C 1
ATOM 1538 O O . SER A 1 193 ? -6.891 -12.928 7.935 1.00 97.81 193 SER A O 1
ATOM 1540 N N . GLU A 1 194 ? -4.651 -13.140 7.837 1.00 97.75 194 GLU A N 1
ATOM 1541 C CA . GLU A 1 194 ? -4.443 -13.480 9.256 1.00 97.75 194 GLU A CA 1
ATOM 1542 C C . GLU A 1 194 ? -4.901 -12.342 10.181 1.00 97.75 194 GLU A C 1
ATOM 1544 O O . GLU A 1 194 ? -5.581 -12.586 11.177 1.00 97.75 194 GLU A O 1
ATOM 1549 N N . MET A 1 195 ? -4.567 -11.088 9.846 1.00 97.44 195 MET A N 1
ATOM 1550 C CA . MET A 1 195 ? -5.010 -9.925 10.620 1.00 97.44 195 MET A CA 1
ATOM 1551 C C . MET A 1 195 ? -6.529 -9.719 10.534 1.00 97.44 195 MET A C 1
ATOM 1553 O O . MET A 1 195 ? -7.166 -9.429 11.548 1.00 97.44 195 MET A O 1
ATOM 1557 N N . ASN A 1 196 ? -7.101 -9.766 9.325 1.00 97.50 196 ASN A N 1
ATOM 1558 C CA . ASN A 1 196 ? -8.530 -9.557 9.093 1.00 97.50 196 ASN A CA 1
ATOM 1559 C C . ASN A 1 196 ? -8.953 -10.044 7.695 1.00 97.50 196 ASN A C 1
ATOM 1561 O O . ASN A 1 196 ? -8.883 -9.297 6.719 1.00 97.50 196 ASN A O 1
ATOM 1565 N N . SER A 1 197 ? -9.508 -11.252 7.612 1.00 97.25 197 SER A N 1
ATOM 1566 C CA . SER A 1 197 ? -10.053 -11.838 6.374 1.00 97.25 197 SER A CA 1
ATOM 1567 C C . SER A 1 197 ? -11.216 -11.057 5.736 1.00 97.25 197 SER A C 1
ATOM 1569 O O . SER A 1 197 ? -11.569 -11.310 4.588 1.00 97.25 197 SER A O 1
ATOM 1571 N N . SER A 1 198 ? -11.813 -10.095 6.451 1.00 97.56 198 SER A N 1
ATOM 1572 C CA . SER A 1 198 ? -12.895 -9.217 5.970 1.00 97.56 198 SER A CA 1
ATOM 1573 C C . SER A 1 198 ? -12.427 -7.787 5.641 1.00 97.56 198 SER A C 1
ATOM 1575 O O . SER A 1 198 ? -13.251 -6.876 5.507 1.00 97.56 198 SER A O 1
ATOM 1577 N N . ILE A 1 199 ? -11.114 -7.546 5.544 1.00 97.81 199 ILE A N 1
ATOM 1578 C CA . ILE A 1 199 ? -10.557 -6.223 5.231 1.00 97.81 199 ILE A CA 1
ATOM 1579 C C . ILE A 1 199 ? -10.788 -5.816 3.768 1.00 97.81 199 ILE A C 1
ATOM 1581 O O . ILE A 1 199 ? -10.790 -6.642 2.857 1.00 97.81 199 ILE A O 1
ATOM 1585 N N . LYS A 1 200 ? -10.959 -4.513 3.516 1.00 98.06 200 LYS A N 1
ATOM 1586 C CA . LYS A 1 200 ? -11.179 -3.993 2.159 1.00 98.06 200 LYS A CA 1
ATOM 1587 C C . LYS A 1 200 ? -9.850 -3.689 1.468 1.00 98.06 200 LYS A C 1
ATOM 1589 O O . LYS A 1 200 ? -9.143 -2.761 1.853 1.00 98.06 200 LYS A O 1
ATOM 1594 N N . LEU A 1 201 ? -9.521 -4.439 0.422 1.00 98.19 201 LEU A N 1
ATOM 1595 C CA . LEU A 1 201 ? -8.332 -4.181 -0.391 1.00 98.19 201 LEU A CA 1
ATOM 1596 C C . LEU A 1 201 ? -8.665 -3.217 -1.533 1.00 98.19 201 LEU A C 1
ATOM 1598 O O . LEU A 1 201 ? -9.678 -3.367 -2.213 1.00 98.19 201 LEU A O 1
ATOM 1602 N N . ILE A 1 202 ? -7.805 -2.221 -1.736 1.00 98.06 202 ILE A N 1
ATOM 1603 C CA . ILE A 1 202 ? -7.924 -1.222 -2.799 1.00 98.06 202 ILE A CA 1
ATOM 1604 C C . ILE A 1 202 ? -6.718 -1.374 -3.728 1.00 98.06 202 ILE A C 1
ATOM 1606 O O . ILE A 1 202 ? -5.566 -1.261 -3.304 1.00 98.06 202 ILE A O 1
ATOM 1610 N N . LEU A 1 203 ? -6.995 -1.616 -5.007 1.00 97.69 203 LEU A N 1
ATOM 1611 C CA . LEU A 1 203 ? -6.001 -1.790 -6.060 1.00 97.69 203 LEU A CA 1
ATOM 1612 C C . LEU A 1 203 ? -6.210 -0.715 -7.129 1.00 97.69 203 LEU A C 1
ATOM 1614 O O . LEU A 1 203 ? -7.311 -0.578 -7.658 1.00 97.69 203 LEU A O 1
ATOM 1618 N N . ILE A 1 204 ? -5.155 0.027 -7.464 1.00 97.06 204 ILE A N 1
ATOM 1619 C CA . ILE A 1 204 ? -5.143 0.965 -8.591 1.00 97.06 204 ILE A CA 1
ATOM 1620 C C . ILE A 1 204 ? -4.069 0.562 -9.599 1.00 97.06 204 ILE A C 1
ATOM 1622 O O . ILE A 1 204 ? -2.912 0.313 -9.252 1.00 97.06 204 ILE A O 1
ATOM 1626 N N . VAL A 1 205 ? -4.474 0.502 -10.864 1.00 96.38 205 VAL A N 1
ATOM 1627 C CA . VAL A 1 205 ? -3.647 0.109 -12.007 1.00 96.38 205 VAL A CA 1
ATOM 1628 C C . VAL A 1 205 ? -3.671 1.195 -13.080 1.00 96.38 205 VAL A C 1
ATOM 1630 O O . VAL A 1 205 ? -4.549 2.053 -13.109 1.00 96.38 205 VAL A O 1
ATOM 1633 N N . ARG A 1 206 ? -2.682 1.147 -13.969 1.00 94.44 206 ARG A N 1
ATOM 1634 C CA . ARG A 1 206 ? -2.554 1.961 -15.186 1.00 94.44 206 ARG A CA 1
ATOM 1635 C C . ARG A 1 206 ? -2.039 1.056 -16.305 1.00 94.44 206 ARG A C 1
ATOM 1637 O O . ARG A 1 206 ? -1.632 -0.071 -16.020 1.00 94.44 206 ARG A O 1
ATOM 1644 N N . ASP A 1 207 ? -1.976 1.561 -17.534 1.00 95.81 207 ASP A N 1
ATOM 1645 C CA . ASP A 1 207 ? -1.297 0.855 -18.628 1.00 95.81 207 ASP A CA 1
ATOM 1646 C C . ASP A 1 207 ? 0.118 0.375 -18.197 1.00 95.81 207 ASP A C 1
ATOM 1648 O O . ASP A 1 207 ? 0.911 1.175 -17.676 1.00 95.81 207 ASP A O 1
ATOM 1652 N N . PRO A 1 208 ? 0.451 -0.917 -18.386 1.00 91.62 208 PRO A N 1
ATOM 1653 C CA . PRO A 1 208 ? 1.708 -1.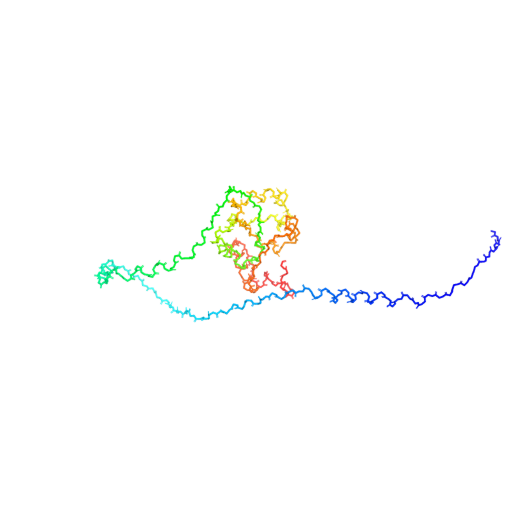484 -17.908 1.00 91.62 208 PRO A CA 1
ATOM 1654 C C . PRO A 1 208 ? 2.935 -0.842 -18.566 1.00 91.62 208 PR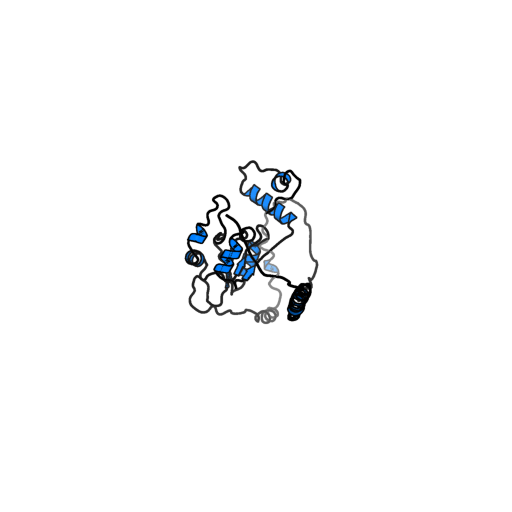O A C 1
ATOM 1656 O O . PRO A 1 208 ? 3.948 -0.664 -17.890 1.00 91.62 208 PRO A O 1
ATOM 1659 N N . THR A 1 209 ? 2.846 -0.431 -19.832 1.00 91.69 209 THR A N 1
ATOM 1660 C CA . THR A 1 209 ? 3.969 0.161 -20.577 1.00 91.69 209 THR A CA 1
ATOM 1661 C C . THR A 1 209 ? 4.432 1.463 -19.921 1.00 91.69 209 THR A C 1
ATOM 1663 O O . THR A 1 209 ? 5.593 1.624 -19.539 1.00 91.69 209 THR A O 1
ATOM 1666 N N . THR A 1 210 ? 3.497 2.382 -19.686 1.00 93.25 210 THR A N 1
ATOM 1667 C CA . THR A 1 210 ? 3.753 3.657 -19.019 1.00 93.25 210 THR A CA 1
ATOM 1668 C C . THR A 1 210 ? 4.072 3.477 -17.533 1.00 93.25 210 THR A C 1
ATOM 1670 O O . THR A 1 210 ? 4.856 4.264 -16.997 1.00 93.25 210 THR A O 1
ATOM 1673 N N . ARG A 1 211 ? 3.531 2.449 -16.849 1.00 94.62 211 ARG A N 1
ATOM 1674 C CA . ARG A 1 211 ? 3.938 2.102 -15.470 1.00 94.62 211 ARG A CA 1
ATOM 1675 C C . ARG A 1 211 ? 5.434 1.810 -15.413 1.00 94.62 211 ARG A C 1
ATOM 1677 O O . ARG A 1 211 ? 6.121 2.362 -14.558 1.00 94.62 211 ARG A O 1
ATOM 1684 N N . VAL A 1 212 ? 5.927 0.974 -16.324 1.00 92.00 212 VAL A N 1
ATOM 1685 C CA . VAL A 1 212 ? 7.332 0.552 -16.381 1.00 92.00 212 VAL A CA 1
ATOM 1686 C C . VAL A 1 212 ? 8.255 1.726 -16.714 1.00 92.00 212 VAL A C 1
ATOM 1688 O O . VAL A 1 212 ? 9.235 1.941 -16.004 1.00 92.00 212 VAL A O 1
ATOM 1691 N N . VAL A 1 213 ? 7.900 2.567 -17.695 1.00 91.56 213 VAL A N 1
ATOM 1692 C CA . VAL A 1 213 ? 8.615 3.833 -17.971 1.00 91.56 213 VAL A CA 1
ATOM 1693 C C . VAL A 1 213 ? 8.669 4.726 -16.727 1.00 91.56 213 VAL A C 1
ATOM 1695 O O . VAL A 1 213 ? 9.725 5.256 -16.382 1.00 91.56 213 VAL A O 1
ATOM 1698 N N . SER A 1 214 ? 7.553 4.854 -16.008 1.00 93.06 214 SER A N 1
ATOM 1699 C CA . SER A 1 214 ? 7.467 5.666 -14.792 1.00 93.06 214 SER A CA 1
ATOM 1700 C C . SER A 1 214 ? 8.295 5.114 -13.626 1.00 93.06 214 SER A C 1
ATOM 1702 O O . SER A 1 214 ? 8.737 5.905 -12.790 1.00 93.06 214 SER A O 1
ATOM 1704 N N . ASP A 1 215 ? 8.521 3.799 -13.557 1.00 91.31 215 ASP A N 1
ATOM 1705 C CA . ASP A 1 215 ? 9.338 3.185 -12.505 1.00 91.31 215 ASP A CA 1
ATOM 1706 C C . ASP A 1 215 ? 10.834 3.219 -12.829 1.00 91.31 215 ASP A C 1
ATOM 1708 O O . ASP A 1 215 ? 11.631 3.575 -11.966 1.00 91.31 215 ASP A O 1
ATOM 1712 N N . TYR A 1 216 ? 11.211 2.979 -14.089 1.00 89.88 216 TYR A N 1
ATOM 1713 C CA . TYR A 1 216 ? 12.583 3.160 -14.570 1.00 89.88 216 TYR A CA 1
ATOM 1714 C C . TYR A 1 216 ? 13.085 4.594 -14.339 1.00 89.88 216 TYR A C 1
ATOM 1716 O O . TYR A 1 216 ? 14.148 4.789 -13.748 1.00 89.88 216 TYR A O 1
ATOM 1724 N N . LEU A 1 217 ? 12.306 5.605 -14.754 1.00 91.69 217 LEU A N 1
ATOM 1725 C CA . LEU A 1 217 ? 12.676 7.015 -14.566 1.00 91.69 217 LEU A CA 1
ATOM 1726 C C . LEU A 1 217 ? 12.841 7.353 -13.079 1.00 91.69 217 LEU A C 1
ATOM 1728 O O . LEU A 1 217 ? 13.833 7.954 -12.684 1.00 91.69 217 LEU A O 1
ATOM 1732 N N . HIS A 1 218 ? 11.917 6.886 -12.241 1.00 90.06 218 HIS A N 1
ATOM 1733 C CA . HIS A 1 218 ? 11.967 7.101 -10.800 1.00 90.06 218 HIS A CA 1
ATOM 1734 C C . HIS A 1 218 ? 13.180 6.445 -10.125 1.00 90.06 218 HIS A C 1
ATOM 1736 O O . HIS A 1 218 ? 13.850 7.095 -9.323 1.00 90.06 218 HIS A O 1
ATOM 1742 N N . THR A 1 219 ? 13.492 5.190 -10.457 1.00 86.38 219 THR A N 1
ATOM 1743 C CA . THR A 1 219 ? 14.660 4.488 -9.904 1.00 86.38 219 THR A CA 1
ATOM 1744 C C . THR A 1 219 ? 15.967 5.132 -10.379 1.00 86.38 219 THR A C 1
ATOM 1746 O O . THR A 1 219 ? 16.910 5.241 -9.596 1.00 86.38 219 THR A O 1
ATOM 1749 N N . LYS A 1 220 ? 16.014 5.649 -11.617 1.00 86.31 220 LYS A N 1
ATOM 1750 C CA . LYS A 1 220 ? 17.131 6.463 -12.124 1.00 86.31 220 LYS A CA 1
ATOM 1751 C C . LYS A 1 220 ? 17.284 7.775 -11.341 1.00 86.31 220 LYS A C 1
ATOM 1753 O O . LYS A 1 220 ? 18.391 8.103 -10.918 1.00 86.31 220 LYS A O 1
ATOM 1758 N N . ASP A 1 221 ? 16.191 8.497 -11.101 1.00 87.19 221 ASP A N 1
ATOM 1759 C CA . ASP A 1 221 ? 16.204 9.779 -10.382 1.00 87.19 221 ASP A CA 1
ATOM 1760 C C . ASP A 1 221 ? 16.560 9.643 -8.893 1.00 87.19 221 ASP A C 1
ATOM 1762 O O . ASP A 1 221 ? 17.143 10.565 -8.322 1.00 87.19 221 ASP A O 1
ATOM 1766 N N . MET A 1 222 ? 16.259 8.501 -8.262 1.00 84.12 222 MET A N 1
ATOM 1767 C CA . MET A 1 222 ? 16.676 8.201 -6.883 1.00 84.12 222 MET A CA 1
ATOM 1768 C C . MET A 1 222 ? 18.115 7.671 -6.768 1.00 84.12 222 MET A C 1
ATOM 1770 O O . MET A 1 222 ? 18.677 7.661 -5.674 1.00 84.12 222 MET A O 1
ATOM 1774 N N . HIS A 1 223 ? 18.738 7.248 -7.872 1.00 82.12 223 HIS A N 1
ATOM 1775 C CA . HIS A 1 223 ? 20.072 6.638 -7.885 1.00 82.12 223 HIS A CA 1
ATOM 1776 C C . HIS A 1 223 ? 21.020 7.306 -8.891 1.00 82.12 223 HIS A C 1
ATOM 1778 O O . HIS A 1 223 ? 21.742 6.630 -9.622 1.00 82.12 223 HIS A O 1
ATOM 1784 N N . LYS A 1 224 ? 21.050 8.645 -8.896 1.00 72.75 224 LYS A N 1
ATOM 1785 C CA . LYS A 1 224 ? 21.822 9.480 -9.842 1.00 72.75 224 LYS A CA 1
ATOM 1786 C C . LYS A 1 224 ? 23.320 9.152 -9.921 1.00 72.75 224 LYS A C 1
ATOM 1788 O O . LYS A 1 224 ? 23.936 9.384 -10.954 1.00 72.75 224 LYS A O 1
ATOM 1793 N N . GLU A 1 225 ? 23.892 8.611 -8.848 1.00 70.12 225 GLU A N 1
ATOM 1794 C CA . GLU A 1 225 ? 25.313 8.247 -8.735 1.00 70.12 225 GLU A CA 1
ATOM 1795 C C . GLU A 1 225 ? 25.629 6.833 -9.266 1.00 70.12 225 GLU A C 1
ATOM 1797 O O . GLU A 1 225 ? 26.794 6.478 -9.451 1.00 70.12 225 GLU A O 1
ATOM 1802 N N . ARG A 1 226 ? 24.612 6.002 -9.538 1.00 75.38 226 ARG A N 1
ATOM 1803 C CA . ARG A 1 226 ? 24.795 4.661 -10.112 1.00 75.38 226 ARG A CA 1
ATOM 1804 C C . ARG A 1 226 ? 24.859 4.729 -11.639 1.00 75.38 226 ARG A C 1
ATOM 1806 O O . ARG A 1 226 ? 24.069 5.416 -12.282 1.00 75.38 226 ARG A O 1
ATOM 1813 N N . LYS A 1 227 ? 25.748 3.926 -12.239 1.00 75.06 227 LYS A N 1
ATOM 1814 C CA . LYS A 1 227 ? 25.775 3.683 -13.693 1.00 75.06 227 LYS A CA 1
ATOM 1815 C C . LYS A 1 227 ? 24.510 2.926 -14.115 1.00 75.06 227 LYS A C 1
ATOM 1817 O O . LYS A 1 227 ? 24.482 1.699 -14.084 1.00 75.06 227 LYS A O 1
ATOM 1822 N N . PHE A 1 228 ? 23.463 3.662 -14.476 1.00 77.12 228 PHE A N 1
ATOM 1823 C CA . PHE A 1 228 ? 22.183 3.088 -14.885 1.00 77.12 228 PHE A CA 1
ATOM 1824 C C . PHE A 1 228 ? 22.294 2.370 -16.239 1.00 77.12 228 PHE A C 1
ATOM 1826 O O . PHE A 1 228 ? 22.921 2.887 -17.169 1.00 77.12 228 PHE A O 1
ATOM 1833 N N . LYS A 1 229 ? 21.670 1.193 -16.375 1.00 79.81 229 LYS A N 1
ATOM 1834 C CA . LYS A 1 229 ? 21.525 0.530 -17.680 1.00 79.81 229 LYS A CA 1
ATOM 1835 C C . LYS A 1 229 ? 20.533 1.310 -18.557 1.00 79.81 229 LYS A C 1
ATOM 1837 O O . LYS A 1 229 ? 19.625 1.940 -18.019 1.00 79.81 229 LYS A O 1
ATOM 1842 N N . PRO A 1 230 ? 20.632 1.263 -19.897 1.00 84.62 230 PRO A N 1
ATOM 1843 C CA . PRO A 1 230 ? 19.561 1.779 -20.743 1.00 84.62 230 PRO A CA 1
ATOM 1844 C C . PRO A 1 230 ? 18.283 0.947 -20.556 1.00 84.62 230 PRO A C 1
ATOM 1846 O O . PRO A 1 230 ? 18.368 -0.274 -20.453 1.00 84.62 230 PRO A O 1
ATOM 1849 N N . PHE A 1 231 ? 17.123 1.612 -20.572 1.00 83.06 231 PHE A N 1
ATOM 1850 C CA . PHE A 1 231 ? 15.763 1.071 -20.383 1.00 83.06 231 PHE A CA 1
ATOM 1851 C C . PHE A 1 231 ? 15.572 -0.388 -20.826 1.00 83.06 231 PHE A C 1
ATOM 1853 O O . PHE A 1 231 ? 15.231 -1.244 -20.016 1.00 83.06 231 PHE A O 1
ATOM 1860 N N . TRP A 1 232 ? 15.869 -0.704 -22.088 1.00 79.44 232 TRP A N 1
ATOM 1861 C CA . TRP A 1 232 ? 15.673 -2.045 -22.644 1.00 79.44 232 TRP A CA 1
ATOM 1862 C C . TRP A 1 232 ? 16.506 -3.143 -21.954 1.00 79.44 232 TRP A C 1
ATOM 1864 O O . TRP A 1 232 ? 16.031 -4.265 -21.852 1.00 79.44 232 TRP A O 1
ATOM 1874 N N . LYS A 1 233 ? 17.695 -2.837 -21.412 1.00 80.88 233 LYS A N 1
ATOM 1875 C CA . LYS A 1 233 ? 18.539 -3.779 -20.640 1.00 80.88 233 LYS A CA 1
ATOM 1876 C C . LYS A 1 233 ? 18.141 -3.923 -19.160 1.00 80.88 233 LYS A C 1
ATOM 1878 O O . LYS A 1 233 ? 18.799 -4.663 -18.428 1.00 80.88 233 LYS A O 1
ATOM 1883 N N . GLU A 1 234 ? 17.134 -3.179 -18.713 1.00 78.06 234 GLU A N 1
ATOM 1884 C CA . GLU A 1 234 ? 16.604 -3.207 -17.340 1.00 78.06 234 GLU A CA 1
ATOM 1885 C C . GLU A 1 234 ? 15.213 -3.867 -17.268 1.00 78.06 234 GLU A C 1
ATOM 1887 O O . GLU A 1 234 ? 14.669 -4.035 -16.184 1.00 78.06 234 GLU A O 1
ATOM 1892 N N . ILE A 1 235 ? 14.621 -4.195 -18.424 1.00 78.94 235 ILE A N 1
ATOM 1893 C CA . ILE A 1 235 ? 13.236 -4.681 -18.559 1.00 78.94 235 ILE A CA 1
ATOM 1894 C C . ILE A 1 235 ? 13.154 -5.936 -19.431 1.00 78.94 235 ILE A C 1
ATOM 1896 O O . ILE A 1 235 ? 12.267 -6.758 -19.216 1.00 78.94 235 ILE A O 1
ATOM 1900 N N . LEU A 1 236 ? 14.048 -6.084 -20.415 1.00 79.25 236 LEU A N 1
ATOM 1901 C CA . LEU A 1 236 ? 14.158 -7.298 -21.215 1.00 79.25 236 LEU A CA 1
ATOM 1902 C C . LEU A 1 236 ? 15.284 -8.175 -20.670 1.00 79.25 236 LEU A C 1
ATOM 1904 O O . LEU A 1 236 ? 16.438 -7.743 -20.566 1.00 79.25 236 LEU A O 1
ATOM 1908 N N . GLN A 1 237 ? 14.942 -9.426 -20.388 1.00 74.88 237 GLN A N 1
ATOM 1909 C CA . GLN A 1 237 ? 15.898 -10.497 -20.157 1.00 74.88 237 GLN A CA 1
ATOM 1910 C C . GLN A 1 237 ? 16.709 -10.783 -21.444 1.00 74.88 237 GLN A C 1
ATOM 1912 O O . GLN A 1 237 ? 16.273 -10.441 -22.548 1.00 74.88 237 GLN A O 1
ATOM 1917 N N . PRO A 1 238 ? 17.880 -11.448 -21.362 1.00 72.75 238 PRO A N 1
ATOM 1918 C CA . PRO A 1 238 ? 18.713 -11.746 -22.537 1.00 72.75 238 PRO A CA 1
ATOM 1919 C C . PRO A 1 238 ? 18.054 -12.622 -23.621 1.00 72.75 238 PRO A C 1
ATOM 1921 O O . PRO A 1 238 ? 18.542 -12.661 -24.745 1.00 72.75 238 PRO A O 1
ATOM 1924 N N . ASN A 1 239 ? 16.961 -13.317 -23.291 1.00 77.06 239 ASN A N 1
ATOM 1925 C CA . ASN A 1 239 ? 16.119 -14.103 -24.205 1.00 77.06 239 ASN A CA 1
ATOM 1926 C C . ASN A 1 239 ? 15.044 -13.262 -24.936 1.00 77.06 239 ASN A C 1
ATOM 1928 O O . ASN A 1 239 ? 14.360 -13.790 -25.807 1.00 77.06 239 ASN A O 1
ATOM 1932 N N . GLY A 1 240 ? 14.880 -11.979 -24.589 1.00 72.25 240 GLY A N 1
ATOM 1933 C CA . GLY A 1 240 ? 13.829 -11.101 -25.111 1.00 72.25 240 GLY A CA 1
ATOM 1934 C C . GLY A 1 240 ? 12.497 -11.145 -24.349 1.00 72.25 240 GLY A C 1
ATOM 1935 O O . GLY A 1 240 ? 11.588 -10.398 -24.708 1.00 72.25 240 GLY A O 1
ATOM 1936 N N . GLU A 1 241 ? 12.362 -11.959 -23.296 1.00 73.25 241 GLU A N 1
ATOM 1937 C CA . GLU A 1 241 ? 11.201 -11.893 -22.401 1.00 73.25 241 GLU A CA 1
ATOM 1938 C C . GLU A 1 241 ? 11.238 -10.619 -21.544 1.00 73.25 241 GLU A C 1
ATOM 1940 O O . GLU A 1 241 ? 12.304 -10.110 -21.196 1.00 73.25 241 GLU A O 1
ATOM 1945 N N . VAL A 1 242 ? 10.061 -10.114 -21.168 1.00 69.69 242 VAL A N 1
ATOM 1946 C CA . VAL A 1 242 ? 9.944 -9.071 -20.139 1.00 69.69 242 VAL A CA 1
ATOM 1947 C C . VAL A 1 242 ? 10.192 -9.707 -18.774 1.00 69.69 242 VAL A C 1
ATOM 1949 O O . VAL A 1 242 ? 9.616 -10.757 -18.478 1.00 69.69 242 VAL A O 1
ATOM 1952 N N . ASP A 1 243 ? 11.019 -9.069 -17.944 1.00 63.34 243 ASP A N 1
ATOM 1953 C CA . ASP A 1 243 ? 11.298 -9.545 -16.587 1.00 63.34 243 ASP A CA 1
ATOM 1954 C C . ASP A 1 243 ? 10.003 -9.697 -15.770 1.00 63.34 243 ASP A C 1
ATOM 1956 O O . ASP A 1 243 ? 9.120 -8.831 -15.779 1.00 63.34 243 ASP A O 1
ATOM 1960 N N . LYS A 1 244 ? 9.878 -10.836 -15.083 1.00 53.22 244 LYS A N 1
ATOM 1961 C CA . LYS A 1 244 ? 8.696 -11.198 -14.289 1.00 53.22 244 LYS A CA 1
ATOM 1962 C C . LYS A 1 244 ? 8.850 -10.593 -12.882 1.00 53.22 244 LYS A C 1
ATOM 1964 O O . LYS A 1 244 ? 9.928 -10.679 -12.301 1.00 53.22 244 LYS A O 1
ATOM 1969 N N . TRP A 1 245 ? 7.794 -9.907 -12.432 1.00 52.31 245 TRP A N 1
ATOM 1970 C CA . TRP A 1 245 ? 7.793 -8.859 -11.388 1.00 52.31 245 TRP A CA 1
ATOM 1971 C C . TRP A 1 245 ? 8.115 -9.312 -9.960 1.00 52.31 245 TRP A C 1
ATOM 1973 O O . TRP A 1 245 ? 7.705 -10.435 -9.608 1.00 52.31 245 TRP A O 1
#

Organism: Meganyctiphanes norvegica (NCBI:txid48144)

Radius of gyration: 33.06 Å; chains: 1; bounding box: 56×136×49 Å

Foldseek 3Di:
DDDDDDDDDDDDDDPPDDPPVVVVVVVVVVVVPPPDDDDDDPDDDDDDDDDDDDDDDDDDDDDDDPPPPVVPPPPPDDPPPPPPVVPVVPPDDPPPDQDDDWFQDAALEEAQADQQLCLVVVQVVVCVDPQEDELPPDAQCQQAADPPPSDNVNVVVDPVSVSVSWDGGGPSHGYYHYDHCLVVGPRNVVVVCVVPVNGHYHYGDDPVVVSLVSVLVVVCVVCVVDPDDPSCPVQADPVRDGDDD